Protein AF-A0AA37WM83-F1 (afdb_monomer_lite)

pLDDT: mean 92.25, std 7.14, range [40.78, 98.31]

Organism: NCBI:txid1444977

Foldseek 3Di:
DVVVVVVVVCCVVPVLVVVVLVDKWKKFFADDQDDDPDDDDADLVRGRQFGKIWTADPVRHADPDTDIDGRAHEDFAQDDRPDTDRDDDDGGWMFIWHADVSDPSRIHTDGTDCPPHDDDDADPPKDWDAPDPQAIWIQHPVRDTDGGHPPDDDDDDPPDDDDDDPDQEADADDDLPDGVLVVVLVVLQVLLVVLQCLLADWDWDDDPNHIDIDGRDPCSVVSNVRSVVSVVVSVVSVSHHDDRDPD

Radius of gyration: 35.01 Å; chains: 1; bounding box: 77×31×117 Å

Sequence (247 aa):
MIDQLLKRNINNQYPELTGQLHLSLWGRVHTPPKSNSEPQPSTPETPRYAIDVEVLDETGESYQEPLILKDVPLPATGSGDQRGVFAFPQAGTIVELGFVYGLPNRPFIRSIFIEEKLIPALNTTDVLIQRDDNNFYRFDQEDNLTEHCKKIATRIADVQQRLEVKEEGTVWVGNESINIVRVLDDLIQLTQRIATTLASHTHGYTDDGKPATTKAPDQAGDFSGQGSSAGGLHDEIMGMVAKPNSG

Structure (mmCIF, N/CA/C/O backbone):
data_AF-A0AA37WM83-F1
#
_entry.id   AF-A0AA37WM83-F1
#
loop_
_atom_site.group_PDB
_atom_site.id
_atom_site.type_symbol
_atom_site.label_atom_id
_atom_site.label_alt_id
_atom_site.label_comp_id
_atom_site.label_asym_id
_atom_site.label_entity_id
_atom_site.label_seq_id
_atom_site.pdbx_PDB_ins_code
_atom_site.Cartn_x
_atom_site.Cartn_y
_atom_site.Cartn_z
_atom_site.occupancy
_atom_site.B_iso_or_equiv
_atom_site.auth_seq_id
_atom_site.auth_comp_id
_atom_site.auth_asym_id
_atom_site.auth_atom_id
_atom_site.pdbx_PDB_model_num
ATOM 1 N N . MET A 1 1 ? -39.672 -8.204 50.593 1.00 73.06 1 MET A N 1
ATOM 2 C CA . MET A 1 1 ? -38.639 -7.758 51.563 1.00 73.06 1 MET A CA 1
ATOM 3 C C . MET A 1 1 ? -37.333 -8.539 51.398 1.00 73.06 1 MET A C 1
ATOM 5 O O . MET A 1 1 ? -36.288 -7.907 51.326 1.00 73.06 1 MET A O 1
ATOM 9 N N . ILE A 1 2 ? -37.376 -9.874 51.263 1.00 89.19 2 ILE A N 1
ATOM 10 C CA . ILE A 1 2 ? -36.188 -10.719 51.017 1.00 89.19 2 ILE A CA 1
ATOM 11 C C . ILE A 1 2 ? -35.523 -10.403 49.668 1.00 89.19 2 ILE A C 1
ATOM 13 O O . ILE A 1 2 ? -34.320 -10.175 49.642 1.00 89.19 2 ILE A O 1
ATOM 17 N N . ASP A 1 3 ? -36.288 -10.267 48.583 1.00 89.56 3 ASP A N 1
ATOM 18 C CA . ASP A 1 3 ? -35.713 -10.023 47.246 1.00 89.56 3 ASP A CA 1
ATOM 19 C C . ASP A 1 3 ? -34.968 -8.687 47.139 1.00 89.56 3 ASP A C 1
ATOM 21 O O . ASP A 1 3 ? -33.928 -8.590 46.496 1.00 89.56 3 ASP A O 1
ATOM 25 N N . GLN A 1 4 ? -35.459 -7.647 47.820 1.00 87.94 4 GLN A N 1
ATOM 26 C CA . GLN A 1 4 ? -34.782 -6.348 47.883 1.00 87.94 4 GLN A CA 1
ATOM 27 C C . GLN A 1 4 ? -33.486 -6.421 48.699 1.00 87.94 4 GLN A C 1
ATOM 29 O O . GLN A 1 4 ? -32.484 -5.822 48.311 1.00 87.94 4 GLN A O 1
ATOM 34 N N . LEU A 1 5 ? -33.483 -7.168 49.809 1.00 89.94 5 LEU A N 1
ATOM 35 C CA . LEU A 1 5 ? -32.273 -7.422 50.594 1.00 89.94 5 LEU A CA 1
ATOM 36 C C . LEU A 1 5 ? -31.255 -8.244 49.798 1.00 89.94 5 LEU A C 1
ATOM 38 O O . LEU A 1 5 ? -30.070 -7.916 49.833 1.00 89.94 5 LEU A O 1
ATOM 42 N N . LEU A 1 6 ? -31.719 -9.253 49.055 1.00 92.25 6 LEU A N 1
ATOM 43 C CA . LEU A 1 6 ? -30.897 -10.086 48.185 1.00 92.25 6 LEU A CA 1
ATOM 44 C C . LEU A 1 6 ? -30.277 -9.253 47.060 1.00 92.25 6 LEU A C 1
ATOM 46 O O . LEU A 1 6 ? -29.058 -9.237 46.932 1.00 92.25 6 LEU A O 1
ATOM 50 N N . LYS A 1 7 ? -31.083 -8.482 46.317 1.00 89.06 7 LYS A N 1
ATOM 51 C CA . LYS A 1 7 ? -30.600 -7.600 45.242 1.00 89.06 7 LYS A CA 1
ATOM 52 C C . LYS A 1 7 ? -29.585 -6.577 45.754 1.00 89.06 7 LYS A C 1
ATOM 54 O O . LYS A 1 7 ? -28.563 -6.356 45.117 1.00 89.06 7 LYS A O 1
ATOM 59 N N . ARG A 1 8 ? -29.826 -5.983 46.927 1.00 88.94 8 ARG A N 1
ATOM 60 C CA . ARG A 1 8 ? -28.879 -5.045 47.546 1.00 88.94 8 ARG A CA 1
ATOM 61 C C . ARG A 1 8 ? -27.571 -5.726 47.947 1.00 88.94 8 ARG A C 1
ATOM 63 O O . ARG A 1 8 ? -26.512 -5.150 47.740 1.00 88.94 8 ARG A O 1
ATOM 70 N N . ASN A 1 9 ? -27.633 -6.921 48.537 1.00 89.81 9 ASN A N 1
ATOM 71 C CA . ASN A 1 9 ? -26.433 -7.662 48.930 1.00 89.81 9 ASN A CA 1
ATOM 72 C C . ASN A 1 9 ? -25.609 -8.055 47.696 1.00 89.81 9 ASN A C 1
ATOM 74 O O . ASN A 1 9 ? -24.415 -7.780 47.655 1.00 89.81 9 ASN A O 1
ATOM 78 N N . ILE A 1 10 ? -26.280 -8.561 46.657 1.00 90.88 10 ILE A N 1
ATOM 79 C CA . ILE A 1 10 ? -25.677 -8.873 45.359 1.00 90.88 10 ILE A CA 1
ATOM 80 C C . ILE A 1 10 ? -24.993 -7.635 44.769 1.00 90.88 10 ILE A C 1
ATOM 82 O O . ILE A 1 10 ? -23.803 -7.687 44.502 1.00 90.88 10 ILE A O 1
ATOM 86 N N . ASN A 1 11 ? -25.680 -6.497 44.653 1.00 87.62 11 ASN A N 1
ATOM 87 C CA . ASN A 1 11 ? -25.080 -5.279 44.094 1.00 87.62 11 ASN A CA 1
ATOM 88 C C . ASN A 1 11 ? -23.936 -4.709 44.950 1.00 87.62 11 ASN A C 1
ATOM 90 O O . ASN A 1 11 ? -23.048 -4.049 44.421 1.00 87.62 11 ASN A O 1
ATOM 94 N N . ASN A 1 12 ? -23.942 -4.948 46.265 1.00 86.69 12 ASN A N 1
ATOM 95 C CA . ASN A 1 12 ? -22.839 -4.547 47.140 1.00 86.69 12 ASN A CA 1
ATOM 96 C C . ASN A 1 12 ? -21.610 -5.450 46.972 1.00 86.69 12 ASN A C 1
ATOM 98 O O . ASN A 1 12 ? -20.487 -4.967 47.081 1.00 86.69 12 ASN A O 1
ATOM 102 N N . GLN A 1 13 ? -21.817 -6.753 46.759 1.00 88.00 13 GLN A N 1
ATOM 103 C CA . GLN A 1 13 ? -20.734 -7.714 46.530 1.00 88.00 13 GLN A CA 1
ATOM 104 C C . GLN A 1 13 ? -20.196 -7.657 45.097 1.00 88.00 13 GLN A C 1
ATOM 106 O O . GLN A 1 13 ? -19.009 -7.889 44.891 1.00 88.00 13 GLN A O 1
ATOM 111 N N . TYR A 1 14 ? -21.059 -7.299 44.147 1.00 87.88 14 TYR A N 1
ATOM 112 C CA . TYR A 1 14 ? -20.788 -7.222 42.715 1.00 87.88 14 TYR A CA 1
ATOM 113 C C . TYR A 1 14 ? -21.233 -5.850 42.172 1.00 87.88 14 TYR A C 1
ATOM 115 O O . TYR A 1 14 ? -22.302 -5.729 41.553 1.00 87.88 14 TYR A O 1
ATOM 123 N N . PRO A 1 15 ? -20.464 -4.777 42.443 1.00 84.62 15 PRO A N 1
ATOM 124 C CA . PRO A 1 15 ? -20.809 -3.415 42.031 1.00 84.62 15 PRO A CA 1
ATOM 125 C C . PRO A 1 15 ? -21.054 -3.267 40.523 1.00 84.62 15 PRO A C 1
ATOM 127 O O . PRO A 1 15 ? -21.887 -2.460 40.107 1.00 84.62 15 PRO A O 1
ATOM 130 N N . GLU A 1 16 ? -20.386 -4.081 39.705 1.00 88.19 16 GLU A N 1
ATOM 131 C CA . GLU A 1 16 ? -20.523 -4.143 38.250 1.00 88.19 16 GLU A CA 1
ATOM 132 C C . GLU A 1 16 ? -2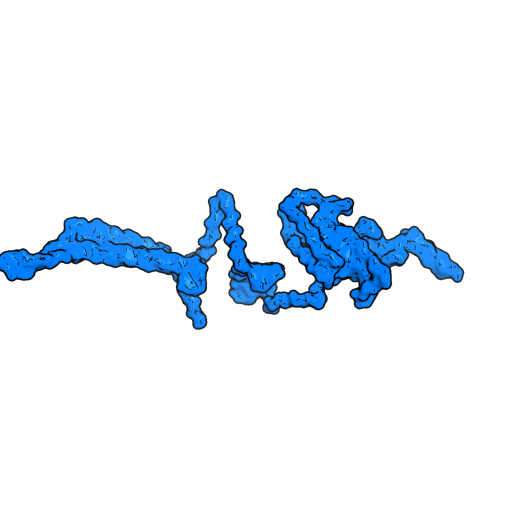1.931 -4.538 37.788 1.00 88.19 16 GLU A C 1
ATOM 134 O O . GLU A 1 16 ? -22.339 -4.172 36.685 1.00 88.19 16 GLU A O 1
ATOM 139 N N . LEU A 1 17 ? -22.711 -5.243 38.616 1.00 88.50 17 LEU A N 1
ATOM 140 C CA . LEU A 1 17 ? -24.095 -5.602 38.291 1.00 88.50 17 LEU A CA 1
ATOM 141 C C . LEU A 1 17 ? -25.024 -4.388 38.332 1.0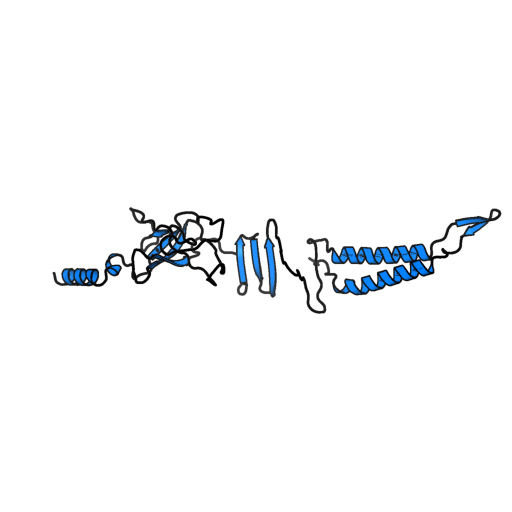0 88.50 17 LEU A C 1
ATOM 143 O O . LEU A 1 17 ? -26.022 -4.359 37.616 1.00 88.50 17 LEU A O 1
ATOM 147 N N . THR A 1 18 ? -24.683 -3.364 39.119 1.00 82.81 18 THR A N 1
ATOM 148 C CA . THR A 1 18 ? -25.477 -2.129 39.198 1.00 82.81 18 THR A CA 1
ATOM 149 C C . THR A 1 18 ? -25.461 -1.381 37.868 1.00 82.81 18 THR A C 1
ATOM 151 O O . THR A 1 18 ? -26.502 -0.906 37.426 1.00 82.81 18 THR A O 1
ATOM 154 N N . GLY A 1 19 ? -24.293 -1.307 37.224 1.00 81.00 19 GLY A N 1
ATOM 155 C CA . GLY A 1 19 ? -24.116 -0.674 35.913 1.00 81.00 19 GLY A CA 1
ATOM 156 C C . GLY A 1 19 ? -24.150 -1.647 34.735 1.00 81.00 19 GLY A C 1
ATOM 157 O O . GLY A 1 19 ? -23.844 -1.242 33.624 1.00 81.00 19 GLY A O 1
ATOM 158 N N . GLN A 1 20 ? -24.451 -2.927 34.977 1.00 86.06 20 GLN A N 1
ATOM 159 C CA . GLN A 1 20 ? -24.370 -4.003 33.982 1.00 86.06 20 GLN A CA 1
ATOM 160 C C . GLN A 1 20 ? -23.015 -4.103 33.252 1.00 86.06 20 GLN A C 1
ATOM 162 O O . GLN A 1 20 ? -22.933 -4.625 32.149 1.00 86.06 20 GLN A O 1
ATOM 167 N N . LEU A 1 21 ? -21.922 -3.675 33.887 1.00 89.38 21 LEU A N 1
ATOM 168 C CA . LEU A 1 21 ? -20.584 -3.588 33.275 1.00 89.38 21 LEU A CA 1
ATOM 169 C C . LEU A 1 21 ? -19.920 -4.954 33.034 1.00 89.38 21 LEU A C 1
ATOM 171 O O . LEU A 1 21 ? -18.841 -5.045 32.451 1.00 89.38 21 LEU A O 1
ATOM 175 N N . HIS A 1 22 ? -20.557 -6.014 33.525 1.00 87.31 22 HIS A N 1
ATOM 176 C CA . HIS A 1 22 ? -20.229 -7.404 33.229 1.00 87.31 22 HIS A CA 1
ATOM 177 C C . HIS A 1 22 ? -20.724 -7.832 31.839 1.00 87.31 22 HIS A C 1
ATOM 179 O O . HIS A 1 22 ? -20.218 -8.809 31.289 1.00 87.31 22 HIS A O 1
ATOM 185 N N . LEU A 1 23 ? -21.703 -7.115 31.280 1.00 90.75 23 LEU A N 1
ATOM 186 C CA . LEU A 1 23 ? -22.169 -7.279 29.912 1.00 90.75 23 LEU A CA 1
ATOM 187 C C . LEU A 1 23 ? -21.390 -6.349 28.985 1.00 90.75 23 LEU A C 1
ATOM 189 O O . LEU A 1 23 ? -20.850 -5.318 29.392 1.00 90.75 23 LEU A O 1
ATOM 193 N N . SER A 1 24 ? -21.348 -6.723 27.714 1.00 89.06 24 SER A N 1
ATOM 194 C CA . SER A 1 24 ? -20.902 -5.817 26.666 1.00 89.06 24 SER A CA 1
ATOM 195 C C . SER A 1 24 ? -21.948 -4.730 26.459 1.00 89.06 24 SER A C 1
ATOM 197 O O . SER A 1 24 ? -23.130 -5.038 26.319 1.00 89.06 24 SER A O 1
ATOM 199 N N . LEU A 1 25 ? -21.512 -3.472 26.422 1.00 94.19 25 LEU A N 1
ATOM 200 C CA . LEU A 1 25 ? -22.386 -2.341 26.115 1.00 94.19 25 LEU A CA 1
ATOM 201 C C . LEU A 1 25 ? -22.166 -1.898 24.671 1.00 94.19 25 LEU A C 1
ATOM 203 O O . LEU A 1 25 ? -21.047 -1.964 24.159 1.00 94.19 25 LEU A O 1
ATOM 207 N N . TRP A 1 26 ? -23.218 -1.422 24.017 1.00 95.75 26 TRP A N 1
ATOM 208 C CA . TRP A 1 26 ? -23.075 -0.748 22.735 1.00 95.75 26 TRP A CA 1
ATOM 209 C C . TRP A 1 26 ? -22.638 0.697 22.930 1.00 95.75 26 TRP A C 1
ATOM 211 O O . TRP A 1 26 ? -23.011 1.372 23.893 1.00 95.75 26 TRP A O 1
ATOM 221 N N . GLY A 1 27 ? -21.821 1.167 21.998 1.00 96.50 27 GLY A N 1
ATOM 222 C CA . GLY A 1 27 ? -21.392 2.548 21.940 1.00 96.50 27 GLY A CA 1
ATOM 223 C C . GLY A 1 27 ? -21.355 3.065 20.512 1.00 96.50 27 GLY A C 1
ATOM 224 O O . GLY A 1 27 ? -21.244 2.297 19.557 1.00 96.50 27 GLY A O 1
ATOM 225 N N . ARG A 1 28 ? -21.411 4.384 20.367 1.00 96.94 28 ARG A N 1
ATOM 226 C CA . ARG A 1 28 ? -21.249 5.091 19.098 1.00 96.94 28 ARG A CA 1
ATOM 227 C C . ARG A 1 28 ? -20.057 6.026 19.189 1.00 96.94 28 ARG A C 1
ATOM 229 O O . ARG A 1 28 ? -19.935 6.794 20.141 1.00 96.94 28 ARG A O 1
ATOM 236 N N . VAL A 1 29 ? -19.175 5.989 18.194 1.00 96.38 29 VAL A N 1
ATOM 237 C CA . VAL A 1 29 ? -18.042 6.920 18.120 1.00 96.38 29 VAL A CA 1
ATOM 238 C C . VAL A 1 29 ? -18.567 8.355 18.067 1.00 96.38 29 VAL A C 1
ATOM 240 O O . VAL A 1 29 ? -19.262 8.723 17.118 1.00 96.38 29 VAL A O 1
ATOM 243 N N . HIS A 1 30 ? -18.230 9.160 19.074 1.00 95.00 30 HIS A N 1
ATOM 244 C CA . HIS A 1 30 ? -18.820 10.483 19.273 1.00 95.00 30 HIS A CA 1
ATOM 245 C C . HIS A 1 30 ? -18.062 11.589 18.527 1.00 95.00 30 HIS A C 1
ATOM 247 O O . HIS A 1 30 ? -18.671 12.449 17.893 1.00 95.00 30 HIS A O 1
ATOM 253 N N . THR A 1 31 ? -16.728 11.572 18.570 1.00 86.00 31 THR A N 1
ATOM 254 C CA . THR A 1 31 ? -15.882 12.586 17.923 1.00 86.00 31 THR A CA 1
ATOM 255 C C . THR A 1 31 ? -14.906 11.966 16.934 1.00 86.00 31 THR A C 1
ATOM 257 O O . THR A 1 31 ? -14.544 10.794 17.065 1.00 86.00 31 THR A O 1
ATOM 260 N N . PRO A 1 32 ? -14.445 12.745 15.937 1.00 81.75 32 PRO A N 1
ATOM 261 C CA . PRO A 1 32 ? -13.323 12.339 15.117 1.00 81.75 32 PRO A CA 1
ATOM 262 C C . PRO A 1 32 ? -12.086 12.045 15.979 1.00 81.75 32 PRO A C 1
ATOM 264 O O . PRO A 1 32 ? -11.863 12.716 16.992 1.00 81.75 32 PRO A O 1
ATOM 267 N N . PRO A 1 33 ? -11.247 11.090 15.560 1.00 80.94 33 PRO A N 1
ATOM 268 C CA . PRO A 1 33 ? -10.036 10.743 16.285 1.00 80.94 33 PRO A CA 1
ATOM 269 C C . PRO A 1 33 ? -9.070 11.920 16.396 1.00 80.94 33 PRO A C 1
ATOM 271 O O . PRO A 1 33 ? -8.890 12.690 15.448 1.00 80.94 33 PRO A O 1
ATOM 274 N N . LYS A 1 34 ? -8.383 12.018 17.535 1.00 81.88 34 LYS A N 1
ATOM 275 C CA . LYS A 1 34 ? -7.287 12.971 17.724 1.00 81.88 34 LYS A CA 1
ATOM 276 C C . LYS A 1 34 ? -6.017 12.384 17.105 1.00 81.88 34 LYS A C 1
ATOM 278 O O . LYS A 1 34 ? -5.588 11.293 17.474 1.00 81.88 34 LYS A O 1
ATOM 283 N N . SER A 1 35 ? -5.411 13.097 16.160 1.00 81.19 35 SER A N 1
ATOM 284 C CA . SER A 1 35 ? -4.136 12.691 15.562 1.00 81.19 35 SER A CA 1
ATOM 285 C C . SER A 1 35 ? -2.977 12.876 16.544 1.00 81.19 35 SER A C 1
ATOM 287 O O . SER A 1 35 ? -2.912 13.903 17.218 1.00 81.19 35 SER A O 1
ATOM 289 N N . ASN A 1 36 ? -2.011 11.958 16.531 1.00 81.81 36 ASN A N 1
ATOM 290 C CA . ASN A 1 36 ? -0.711 12.139 17.179 1.00 81.81 36 ASN A CA 1
ATOM 291 C C . ASN A 1 36 ? 0.339 12.412 16.098 1.00 81.81 36 ASN A C 1
ATOM 293 O O . ASN A 1 36 ? 0.454 11.632 15.155 1.00 81.81 36 ASN A O 1
ATOM 297 N N . SER A 1 37 ? 1.085 13.512 16.213 1.00 84.81 37 SER A N 1
ATOM 298 C CA . SER A 1 37 ? 2.098 13.892 15.217 1.00 84.81 37 SER A CA 1
ATOM 299 C C . SER A 1 37 ? 3.449 13.204 15.419 1.00 84.81 37 SER A C 1
ATOM 301 O O . SER A 1 37 ? 4.244 13.175 14.493 1.00 84.81 37 SER A O 1
ATOM 303 N N . GLU A 1 38 ? 3.707 12.663 16.611 1.00 89.12 38 GLU A N 1
ATOM 304 C CA . GLU A 1 38 ? 4.986 12.062 17.000 1.00 89.12 38 GLU A CA 1
ATOM 305 C C . GLU A 1 38 ? 4.751 10.792 17.837 1.00 89.12 38 GLU A C 1
ATOM 307 O O . GLU A 1 38 ? 3.724 10.713 18.528 1.00 89.12 38 GLU A O 1
ATOM 312 N N . PRO A 1 39 ? 5.683 9.817 17.837 1.00 90.44 39 PRO A N 1
ATOM 313 C CA . PRO A 1 39 ? 5.627 8.660 18.727 1.00 90.44 39 PRO A CA 1
ATOM 314 C C . PRO A 1 39 ? 5.645 9.081 20.201 1.00 90.44 39 PRO A C 1
ATOM 316 O O . PRO A 1 39 ? 6.503 9.851 20.631 1.00 90.44 39 PRO A O 1
ATOM 319 N N . GLN A 1 40 ? 4.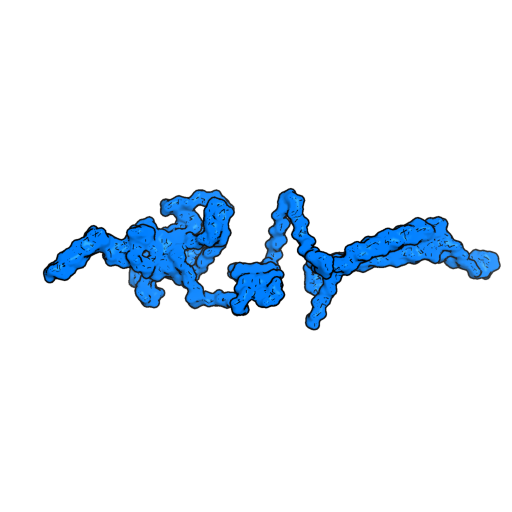705 8.564 20.995 1.00 90.88 40 GLN A N 1
ATOM 320 C CA . GLN A 1 40 ? 4.576 8.894 22.418 1.00 90.88 40 GLN A CA 1
ATOM 321 C C . GLN A 1 40 ? 4.116 7.674 23.230 1.00 90.88 40 GLN A C 1
ATOM 323 O O . GLN A 1 40 ? 3.366 6.848 22.703 1.00 90.88 40 GLN A O 1
ATOM 328 N N . PRO A 1 41 ? 4.498 7.566 24.517 1.00 91.31 41 PRO A N 1
ATOM 329 C CA . PRO A 1 41 ? 3.967 6.537 25.404 1.00 91.31 41 PRO A CA 1
ATOM 330 C C . PRO A 1 41 ? 2.444 6.642 25.555 1.00 91.31 41 PRO A C 1
ATOM 332 O O . PRO A 1 41 ? 1.896 7.741 25.661 1.00 91.31 41 PRO A O 1
ATOM 335 N N . SER A 1 42 ? 1.777 5.490 25.610 1.00 91.38 42 SER A N 1
ATOM 336 C CA . SER A 1 42 ? 0.351 5.376 25.922 1.00 91.38 42 SER A CA 1
ATOM 337 C C . SER A 1 42 ? 0.203 4.773 27.315 1.00 91.38 42 SER A C 1
ATOM 339 O O . SER A 1 42 ? 0.631 3.642 27.537 1.00 91.38 42 SER A O 1
ATOM 341 N N . THR A 1 43 ? -0.385 5.515 28.253 1.00 91.38 43 THR A N 1
ATOM 342 C CA . THR A 1 43 ? -0.599 5.050 29.637 1.00 91.38 43 THR A CA 1
ATOM 343 C C . THR A 1 43 ? -2.086 4.827 29.910 1.00 91.38 43 THR A C 1
ATOM 345 O O . THR A 1 43 ? -2.916 5.325 29.148 1.00 91.38 43 THR A O 1
ATOM 348 N N . PRO A 1 44 ? -2.464 4.108 30.983 1.00 87.44 44 PRO A N 1
ATOM 349 C CA . PRO A 1 44 ? -3.869 3.982 31.374 1.00 87.44 44 PRO A CA 1
ATOM 350 C C . PRO A 1 44 ? -4.567 5.329 31.621 1.00 87.44 44 PRO A C 1
ATOM 352 O O . PRO A 1 44 ? -5.759 5.451 31.372 1.00 87.44 44 PRO A O 1
ATOM 355 N N . GLU A 1 45 ? -3.834 6.337 32.092 1.00 88.69 45 GLU A N 1
ATOM 356 C CA . GLU A 1 45 ? -4.350 7.680 32.391 1.00 88.69 45 GLU A CA 1
ATOM 357 C C . GLU A 1 45 ? -4.409 8.572 31.146 1.00 88.69 45 GLU A C 1
ATOM 359 O O . GLU A 1 45 ? -5.162 9.542 31.113 1.00 88.69 45 GLU A O 1
ATOM 364 N N . THR A 1 46 ? -3.587 8.271 30.136 1.00 89.69 46 THR A N 1
ATOM 365 C CA . THR A 1 46 ? -3.483 9.041 28.891 1.00 89.69 46 THR A CA 1
ATOM 366 C C . THR A 1 46 ? -3.327 8.107 27.687 1.00 89.69 46 THR A C 1
ATOM 368 O O . THR A 1 46 ? -2.256 8.045 27.068 1.00 89.69 46 THR A O 1
ATOM 371 N N . PRO A 1 47 ? -4.372 7.338 27.336 1.00 91.44 47 PRO A N 1
ATOM 372 C CA . PRO A 1 47 ? -4.298 6.454 26.188 1.00 91.44 47 PRO A CA 1
ATOM 373 C C . PRO A 1 47 ? -4.214 7.281 24.898 1.00 91.44 47 PRO A C 1
ATOM 375 O O . PRO A 1 47 ? -4.960 8.237 24.693 1.00 91.44 47 PRO A O 1
ATOM 378 N N . ARG A 1 48 ? -3.259 6.940 24.025 1.00 91.00 48 ARG A N 1
ATOM 379 C CA . ARG A 1 48 ? -2.971 7.708 22.796 1.00 91.00 48 ARG A CA 1
ATOM 380 C C . ARG A 1 48 ? -3.675 7.169 21.559 1.00 91.00 48 ARG A C 1
ATOM 382 O O . ARG A 1 48 ? -3.908 7.926 20.620 1.00 91.00 48 ARG A O 1
ATOM 389 N N . TYR A 1 49 ? -4.009 5.882 21.561 1.00 93.00 49 TYR A N 1
ATOM 390 C CA . TYR A 1 49 ? -4.832 5.244 20.540 1.00 93.00 49 TYR A CA 1
ATOM 391 C C . TYR A 1 49 ? -6.209 4.948 21.134 1.00 93.00 49 TYR A C 1
ATOM 393 O O . TYR A 1 49 ? -6.479 3.863 21.649 1.00 93.00 49 TYR A O 1
ATOM 401 N N . ALA A 1 50 ? -7.036 5.986 21.156 1.00 94.06 50 ALA A N 1
ATOM 402 C CA . ALA A 1 50 ? -8.304 6.007 21.860 1.00 94.06 50 ALA A CA 1
ATOM 403 C C . ALA A 1 50 ? -9.280 6.983 21.200 1.00 94.06 50 ALA A C 1
ATOM 405 O O . ALA A 1 50 ? -8.869 7.847 20.419 1.00 94.06 50 ALA A O 1
ATOM 406 N N . ILE A 1 51 ? -10.569 6.843 21.506 1.00 95.56 51 ILE A N 1
ATOM 407 C CA . ILE A 1 51 ? -11.622 7.698 20.954 1.00 95.56 51 ILE A CA 1
ATOM 408 C C . ILE A 1 51 ? -12.736 7.939 21.973 1.00 95.56 51 ILE A C 1
ATOM 410 O O . ILE A 1 51 ? -12.939 7.131 22.880 1.00 95.56 51 ILE A O 1
ATOM 414 N N . ASP A 1 52 ? -13.461 9.049 21.830 1.00 96.56 52 ASP A N 1
ATOM 415 C CA . ASP A 1 52 ? -14.637 9.302 22.660 1.00 96.56 52 ASP A CA 1
ATOM 416 C C . ASP A 1 52 ? -15.825 8.481 22.145 1.00 96.56 52 ASP A C 1
ATOM 418 O O . ASP A 1 52 ? -16.105 8.455 20.941 1.00 96.56 52 ASP A O 1
ATOM 422 N N . VAL A 1 53 ? -16.555 7.852 23.064 1.00 96.88 53 VAL A N 1
ATOM 423 C CA . VAL A 1 53 ? -17.686 6.974 22.748 1.00 96.88 53 VAL A CA 1
ATOM 424 C C . VAL A 1 53 ? -18.904 7.386 23.561 1.00 96.88 53 VAL A C 1
ATOM 426 O O . VAL A 1 53 ? -18.830 7.518 24.779 1.00 96.88 53 VAL A O 1
ATOM 429 N N . GLU A 1 54 ? -20.029 7.578 22.886 1.00 97.19 54 GLU A N 1
ATOM 430 C CA . GLU A 1 54 ? -21.346 7.693 23.507 1.00 97.19 54 GLU A CA 1
ATOM 431 C C . GLU A 1 54 ? -21.882 6.291 23.809 1.00 97.19 54 GLU A C 1
ATOM 433 O O . GLU A 1 54 ? -21.896 5.444 22.919 1.00 97.19 54 GLU A O 1
ATOM 438 N N . VAL A 1 55 ? -22.303 6.031 25.045 1.00 96.06 55 VAL A N 1
ATOM 439 C CA . VAL A 1 55 ? -22.934 4.758 25.425 1.00 96.06 55 VAL A CA 1
ATOM 440 C C . VAL A 1 55 ? -24.384 4.749 24.942 1.00 96.06 55 VAL A C 1
ATOM 442 O O . VAL A 1 55 ? -25.105 5.723 25.156 1.00 96.06 55 VAL A O 1
ATOM 445 N N . LEU A 1 56 ? -24.802 3.650 24.314 1.00 95.62 56 LEU A N 1
ATOM 446 C CA . LEU A 1 56 ? -26.148 3.458 23.770 1.00 95.62 56 LEU A CA 1
ATOM 447 C C . LEU A 1 56 ? -26.982 2.526 24.658 1.00 95.62 56 LEU A C 1
ATOM 449 O O . LEU A 1 56 ? -26.443 1.794 25.498 1.00 95.62 56 LEU A O 1
ATOM 453 N N . ASP A 1 57 ? -28.297 2.564 24.475 1.00 92.31 57 ASP A N 1
ATOM 454 C CA . ASP A 1 57 ? -29.223 1.611 25.085 1.00 92.31 57 ASP A CA 1
ATOM 455 C C . ASP A 1 57 ? -29.230 0.248 24.371 1.00 92.31 57 ASP A C 1
ATOM 457 O O . ASP A 1 57 ? -28.533 0.032 23.375 1.00 92.31 57 ASP A O 1
ATOM 461 N N . GLU A 1 58 ? -30.009 -0.702 24.895 1.00 89.69 58 GLU A N 1
ATOM 462 C CA . GLU A 1 58 ? -30.138 -2.051 24.333 1.00 89.69 58 GLU A CA 1
ATOM 463 C C . GLU A 1 58 ? -30.728 -2.097 22.915 1.00 89.69 58 GLU A C 1
ATOM 465 O O . GLU A 1 58 ? -30.662 -3.137 22.258 1.00 89.69 58 GLU A O 1
ATOM 470 N N . THR A 1 59 ? -31.311 -0.994 22.444 1.00 90.69 59 THR A N 1
ATOM 471 C CA . THR A 1 59 ? -31.851 -0.854 21.088 1.00 90.69 59 THR A CA 1
ATOM 472 C C . THR A 1 59 ? -30.871 -0.179 20.129 1.00 90.69 59 THR A C 1
ATOM 474 O O . THR A 1 59 ? -31.115 -0.167 18.925 1.00 90.69 59 THR A O 1
ATOM 477 N N . GLY A 1 60 ? -29.741 0.328 20.635 1.00 90.25 60 GLY A N 1
ATOM 478 C CA . GLY A 1 60 ? -28.759 1.088 19.862 1.00 90.25 60 GLY A CA 1
ATOM 479 C C . GLY A 1 60 ? -29.079 2.573 19.735 1.00 90.25 60 GLY A C 1
ATOM 480 O O . GLY A 1 60 ? -28.452 3.266 18.928 1.00 90.25 60 GLY A O 1
ATOM 481 N N . GLU A 1 61 ? -30.004 3.074 20.548 1.00 94.19 61 GLU A N 1
ATOM 482 C CA . GLU A 1 61 ? -30.387 4.478 20.588 1.00 94.19 61 GLU A CA 1
ATOM 483 C C . GLU A 1 61 ? -29.663 5.237 21.704 1.00 94.19 61 GLU A C 1
ATOM 485 O O . GLU A 1 61 ? -29.089 4.672 22.640 1.00 94.19 61 GLU A O 1
ATOM 490 N N . SER A 1 62 ? -29.645 6.561 21.570 1.00 95.38 62 SER A N 1
ATOM 491 C CA . SER A 1 62 ? -29.074 7.450 22.579 1.00 95.38 62 SER A CA 1
ATOM 492 C C . SER A 1 62 ? -29.989 7.532 23.803 1.00 95.38 62 SER A C 1
ATOM 494 O O . SER A 1 62 ? -31.197 7.740 23.679 1.00 95.38 62 SER A O 1
ATOM 496 N N . TYR A 1 63 ? -29.410 7.478 25.004 1.00 92.62 63 TYR A N 1
ATOM 497 C CA . TYR A 1 63 ? -30.143 7.818 26.224 1.00 92.62 63 TYR A CA 1
ATOM 498 C C . TYR A 1 63 ? -30.591 9.289 26.216 1.00 92.62 63 TYR A C 1
ATOM 500 O O . TYR A 1 63 ? -29.962 10.145 25.594 1.00 92.62 63 TYR A O 1
ATOM 508 N N . GLN A 1 64 ? -31.646 9.605 26.979 1.00 90.25 64 GLN A N 1
ATOM 509 C CA . GLN A 1 64 ? -32.125 10.988 27.148 1.00 90.25 64 GLN A CA 1
ATOM 510 C C . GLN A 1 64 ? -31.026 11.938 27.647 1.00 90.25 64 GLN A C 1
ATOM 512 O O . GLN A 1 64 ? -30.970 13.091 27.226 1.00 90.25 64 GLN A O 1
ATOM 517 N N . GLU A 1 65 ? -30.151 11.438 28.521 1.00 93.62 65 GLU A N 1
ATOM 518 C CA . GLU A 1 65 ? -28.921 12.104 28.938 1.00 93.62 65 GLU A CA 1
ATOM 519 C C . GLU A 1 65 ? -27.724 11.292 28.417 1.00 93.62 65 GLU A C 1
ATOM 521 O O . GLU A 1 65 ? -27.372 10.270 29.015 1.00 93.62 65 GLU A O 1
ATOM 526 N N . PRO A 1 66 ? -27.107 11.702 27.291 1.00 92.88 66 PRO A N 1
ATOM 527 C CA . PRO A 1 66 ? -26.009 10.957 26.690 1.00 92.88 66 PRO A CA 1
ATOM 528 C C . PRO A 1 66 ? -24.801 10.838 27.625 1.00 92.88 66 PRO A C 1
ATOM 530 O O . PRO A 1 66 ? -24.246 11.838 28.090 1.00 92.88 66 PRO A O 1
ATOM 533 N N . LEU A 1 67 ? -24.346 9.605 27.850 1.00 93.69 67 LEU A N 1
ATOM 534 C CA . LEU A 1 67 ? -23.116 9.321 28.583 1.00 93.69 67 LEU A CA 1
ATOM 535 C C . LEU A 1 67 ? -21.950 9.207 27.600 1.00 93.69 67 LEU A C 1
ATOM 537 O O . LEU A 1 67 ? -21.883 8.259 26.822 1.00 93.69 67 LEU A O 1
ATOM 541 N N . ILE A 1 68 ? -21.006 10.146 27.667 1.00 96.06 68 ILE A N 1
ATOM 542 C CA . ILE A 1 68 ? -19.810 10.137 26.817 1.00 96.06 68 ILE A CA 1
ATOM 543 C C . ILE A 1 68 ? -18.603 9.681 27.634 1.00 96.06 68 ILE A C 1
ATOM 545 O O . ILE A 1 68 ? -18.151 10.379 28.544 1.00 96.06 68 ILE A O 1
ATOM 549 N N . LEU A 1 69 ? -18.042 8.534 27.265 1.00 94.94 69 LEU A N 1
ATOM 550 C CA . LEU A 1 69 ? -16.760 8.053 27.762 1.00 94.94 69 LEU A CA 1
ATOM 551 C C . LEU A 1 69 ? -15.635 8.695 26.949 1.00 94.94 69 LEU A C 1
ATOM 553 O O . LEU A 1 69 ? -15.651 8.663 25.718 1.00 94.94 69 LEU A O 1
ATOM 557 N N . LYS A 1 70 ? -14.670 9.302 27.640 1.00 94.25 70 LYS A N 1
ATOM 558 C CA . LYS A 1 70 ? -13.538 9.997 27.020 1.00 94.25 70 LYS A CA 1
ATOM 559 C C . LYS A 1 70 ? -12.337 9.083 26.873 1.00 94.25 70 LYS A C 1
ATOM 561 O O . LYS A 1 70 ? -12.062 8.298 27.776 1.00 94.25 70 LYS A O 1
ATOM 566 N N . ASP A 1 71 ? -11.637 9.236 25.750 1.00 94.38 71 ASP A N 1
ATOM 567 C CA . ASP A 1 71 ? -10.382 8.545 25.448 1.00 94.38 71 ASP A CA 1
ATOM 568 C C . ASP A 1 71 ? -10.455 7.027 25.755 1.00 94.38 71 ASP A C 1
ATOM 570 O O . ASP A 1 71 ? -9.583 6.452 26.408 1.00 94.38 71 ASP A O 1
ATOM 574 N N . VAL A 1 72 ? -11.494 6.347 25.251 1.00 95.69 72 VAL A N 1
ATOM 575 C CA . VAL A 1 72 ? -11.641 4.891 25.386 1.00 95.69 72 VAL A CA 1
ATOM 576 C C . VAL A 1 72 ? -10.633 4.184 24.467 1.00 95.69 72 VAL A C 1
ATOM 578 O O . VAL A 1 72 ? -10.671 4.414 23.253 1.00 95.69 72 VAL A O 1
ATOM 581 N N . PRO A 1 73 ? -9.735 3.325 24.991 1.00 95.00 73 PRO A N 1
ATOM 582 C CA . PRO A 1 73 ? -8.717 2.645 24.192 1.00 95.00 73 PRO A CA 1
ATOM 583 C C . PRO A 1 73 ? -9.302 1.781 23.070 1.00 95.00 73 PRO A C 1
ATOM 585 O O . PRO A 1 73 ? -10.248 1.021 23.292 1.00 95.00 73 PRO A O 1
ATOM 588 N N . LEU A 1 74 ? -8.698 1.867 21.884 1.00 94.75 74 LEU A N 1
ATOM 589 C CA . LEU A 1 74 ? -9.044 1.063 20.709 1.00 94.75 74 LEU A CA 1
ATOM 590 C C . LEU A 1 74 ? -8.231 -0.242 20.654 1.00 94.75 74 LEU A C 1
ATOM 592 O O . LEU A 1 74 ? -7.064 -0.257 21.061 1.00 94.75 74 LEU A O 1
ATOM 596 N N . PRO A 1 75 ? -8.793 -1.327 20.091 1.00 93.19 75 PRO A N 1
ATOM 597 C CA . PRO A 1 75 ? -8.034 -2.539 19.836 1.00 93.19 75 PRO A CA 1
ATOM 598 C C . PRO A 1 75 ? -7.046 -2.300 18.687 1.00 93.19 75 PRO A C 1
ATOM 600 O O . PRO A 1 75 ? -7.382 -1.686 17.673 1.00 93.19 75 PRO A O 1
ATOM 603 N N . ALA A 1 76 ? -5.823 -2.806 18.834 1.00 90.19 76 ALA A N 1
ATOM 604 C CA . ALA A 1 76 ? -4.802 -2.793 17.789 1.00 90.19 76 ALA A CA 1
ATOM 605 C C . ALA A 1 76 ? -4.445 -4.232 17.386 1.00 90.19 76 ALA A C 1
ATOM 607 O O . ALA A 1 76 ? -4.431 -5.139 18.223 1.00 90.19 76 ALA A O 1
ATOM 608 N N . THR A 1 77 ? -4.169 -4.441 16.097 1.00 91.56 77 THR A N 1
ATOM 609 C CA . THR A 1 77 ? -3.778 -5.750 15.545 1.00 91.56 77 THR A CA 1
ATOM 610 C C . THR A 1 77 ? -2.263 -5.801 15.372 1.00 91.56 77 THR A C 1
ATOM 612 O O . THR A 1 77 ? -1.687 -4.866 14.824 1.00 91.56 77 THR A O 1
ATOM 615 N N . GLY A 1 78 ? -1.606 -6.882 15.811 1.00 89.00 78 GLY A N 1
ATOM 616 C CA . GLY A 1 78 ? -0.142 -7.015 15.712 1.00 89.00 78 GLY A CA 1
ATOM 617 C C . GLY A 1 78 ? 0.634 -6.038 16.611 1.00 89.00 78 GLY A C 1
ATOM 618 O O . GLY A 1 78 ? 1.651 -5.495 16.190 1.00 89.00 78 GLY A O 1
ATOM 619 N N . SER A 1 79 ? 0.119 -5.784 17.816 1.00 87.12 79 SER A N 1
ATOM 620 C CA . SER A 1 79 ? 0.536 -4.715 18.738 1.00 87.12 79 SER A CA 1
ATOM 621 C C . SER A 1 79 ? 1.922 -4.886 19.382 1.00 87.12 79 SER A C 1
ATOM 623 O O . SER A 1 79 ? 2.443 -5.993 19.517 1.00 87.12 79 SER A O 1
ATOM 625 N N . GLY A 1 80 ? 2.492 -3.766 19.839 1.00 88.94 80 GLY A N 1
ATOM 626 C CA . GLY A 1 80 ? 3.750 -3.650 20.585 1.00 88.94 80 GLY A CA 1
ATOM 627 C C . GLY A 1 80 ? 4.374 -2.265 20.380 1.00 88.94 80 GLY A C 1
ATOM 628 O O . GLY A 1 80 ? 3.765 -1.404 19.742 1.00 88.94 80 GLY A O 1
ATOM 629 N N . ASP A 1 81 ? 5.601 -2.050 20.859 1.00 91.25 81 ASP A N 1
ATOM 630 C CA . ASP A 1 81 ? 6.304 -0.780 20.641 1.00 91.25 81 ASP A CA 1
ATOM 631 C C . ASP A 1 81 ? 6.484 -0.515 19.136 1.00 91.25 81 ASP A C 1
ATOM 633 O O . ASP A 1 81 ? 7.114 -1.310 18.426 1.00 91.25 81 ASP A O 1
ATOM 637 N N . GLN A 1 82 ? 5.890 0.596 18.678 1.00 91.31 82 GLN A N 1
ATOM 638 C CA . GLN A 1 82 ? 5.931 1.121 17.305 1.00 91.31 82 GLN A CA 1
ATOM 639 C C . GLN A 1 82 ? 5.591 0.088 16.211 1.00 91.31 82 GLN A C 1
ATOM 641 O O . GLN A 1 82 ? 6.210 0.072 15.149 1.00 91.31 82 GLN A O 1
ATOM 646 N N . ARG A 1 83 ? 4.610 -0.792 16.457 1.00 92.94 83 ARG A N 1
ATOM 647 C CA . ARG A 1 83 ? 4.169 -1.818 15.493 1.00 92.94 83 ARG A CA 1
ATOM 648 C C . ARG A 1 83 ? 2.671 -2.104 15.582 1.00 92.94 83 ARG A C 1
ATOM 650 O O . ARG A 1 83 ? 2.074 -1.956 16.647 1.00 92.94 83 ARG A O 1
ATOM 657 N N . GLY A 1 84 ? 2.102 -2.551 14.467 1.00 93.00 84 GLY A N 1
ATOM 658 C CA . GLY A 1 84 ? 0.709 -2.980 14.357 1.00 93.00 84 GLY A CA 1
ATOM 659 C C . GLY A 1 84 ? -0.066 -2.251 13.262 1.00 93.00 84 GLY A C 1
ATOM 660 O O . GLY A 1 84 ? 0.467 -1.385 12.569 1.00 93.00 84 GLY A O 1
ATOM 661 N N . VAL A 1 85 ? -1.337 -2.619 13.112 1.00 92.44 85 VAL A N 1
ATOM 662 C CA . VAL A 1 85 ? -2.300 -1.970 12.215 1.00 92.44 85 VAL A CA 1
ATOM 663 C C . VAL A 1 85 ? -3.170 -1.022 13.035 1.00 92.44 85 VAL A C 1
ATOM 665 O O . VAL A 1 85 ? -3.882 -1.459 13.943 1.00 92.44 85 VAL A O 1
ATOM 668 N N . PHE A 1 86 ? -3.116 0.267 12.697 1.00 91.38 86 PHE A N 1
ATOM 669 C CA . PHE A 1 86 ? -3.865 1.336 13.357 1.00 91.38 86 PHE A CA 1
ATOM 670 C C . PHE A 1 86 ? -4.824 1.973 12.356 1.00 91.38 86 PHE A C 1
ATOM 672 O O . PHE A 1 86 ? -4.402 2.578 11.371 1.00 91.38 86 PHE A O 1
ATOM 679 N N . ALA A 1 87 ? -6.117 1.837 12.617 1.00 91.62 87 ALA A N 1
ATOM 680 C CA . ALA A 1 87 ? -7.175 2.382 11.787 1.00 91.62 87 ALA A CA 1
ATOM 681 C C . ALA A 1 87 ? -8.278 2.897 12.701 1.00 91.62 87 ALA A C 1
ATOM 683 O O . ALA A 1 87 ? -8.971 2.130 13.369 1.00 91.62 87 ALA A O 1
ATOM 684 N N . PHE A 1 88 ? -8.422 4.215 12.748 1.00 93.25 88 PHE A N 1
ATOM 685 C CA . PHE A 1 88 ? -9.464 4.804 13.559 1.00 93.25 88 PHE A CA 1
ATOM 686 C C . PHE A 1 88 ? -10.842 4.635 12.904 1.00 93.25 88 PHE A C 1
ATOM 688 O O . PHE A 1 88 ? -10.981 4.918 11.709 1.00 93.25 88 PHE A O 1
ATOM 695 N N . PRO A 1 89 ? -11.877 4.257 13.674 1.00 93.75 89 PRO A N 1
ATOM 696 C CA . PRO A 1 89 ? -13.244 4.285 13.182 1.00 93.75 89 PRO A CA 1
ATOM 697 C C . PRO A 1 89 ? -13.718 5.730 12.966 1.00 93.75 89 PRO A C 1
ATOM 699 O O . PRO A 1 89 ? -13.277 6.666 13.638 1.00 93.75 89 PRO A O 1
ATOM 702 N N . GLN A 1 90 ? -14.641 5.915 12.023 1.00 91.75 90 GLN A N 1
ATOM 703 C CA . GLN A 1 90 ? -15.268 7.213 11.768 1.00 91.75 90 GLN A CA 1
ATOM 704 C C . GLN A 1 90 ? -16.305 7.544 12.851 1.00 91.75 90 GLN A C 1
ATOM 706 O O . GLN A 1 90 ? -16.869 6.640 13.474 1.00 91.75 90 GLN A O 1
ATOM 711 N N . ALA A 1 91 ? -16.609 8.832 13.033 1.00 93.56 91 ALA A N 1
ATOM 712 C CA . ALA A 1 91 ? -17.731 9.261 13.867 1.00 93.56 91 ALA A CA 1
ATOM 713 C C . ALA A 1 91 ? -19.040 8.580 13.425 1.00 93.56 91 ALA A C 1
ATOM 715 O O . ALA A 1 91 ? -19.273 8.368 12.233 1.00 93.56 91 ALA A O 1
ATOM 716 N N . GLY A 1 92 ? -19.870 8.192 14.392 1.00 93.56 92 GLY A N 1
ATOM 717 C CA . GLY A 1 92 ? -21.086 7.420 14.142 1.00 93.56 92 GLY A CA 1
ATOM 718 C C . GLY A 1 92 ? -20.862 5.925 13.885 1.00 93.56 92 GLY A C 1
ATOM 719 O O . GLY A 1 92 ? -21.791 5.243 13.472 1.00 93.56 92 GLY A O 1
ATOM 720 N N . THR A 1 93 ? -19.650 5.386 14.048 1.00 95.62 93 THR A N 1
ATOM 721 C CA . THR A 1 93 ? -19.422 3.927 13.976 1.00 95.62 93 THR A CA 1
ATOM 722 C C . THR A 1 93 ? -19.866 3.261 15.274 1.00 95.62 93 THR A C 1
ATOM 724 O O . THR A 1 93 ? -19.588 3.791 16.351 1.00 95.62 93 THR A O 1
ATOM 727 N N . ILE A 1 94 ? -20.540 2.114 15.175 1.00 96.38 94 ILE A N 1
ATOM 728 C CA . ILE A 1 94 ? -20.973 1.334 16.337 1.00 96.38 94 ILE A CA 1
ATOM 729 C C . ILE A 1 94 ? -19.808 0.481 16.847 1.00 96.38 94 ILE A C 1
ATOM 731 O O . ILE A 1 94 ? -19.058 -0.116 16.072 1.00 96.38 94 ILE A O 1
ATOM 735 N N . VAL A 1 95 ? -19.634 0.444 18.165 1.00 96.81 95 VAL A N 1
ATOM 736 C CA . VAL A 1 95 ? -18.560 -0.281 18.846 1.00 96.81 95 VAL A CA 1
ATOM 737 C C . VAL A 1 95 ? -19.099 -1.080 20.024 1.00 96.81 95 VAL A C 1
ATOM 739 O O . VAL A 1 95 ? -20.092 -0.716 20.652 1.00 96.81 95 VAL A O 1
ATOM 742 N N . GLU A 1 96 ? -18.405 -2.163 20.347 1.00 96.75 96 GLU A N 1
ATOM 743 C CA . GLU A 1 96 ? -18.621 -2.937 21.562 1.00 96.75 96 GLU A CA 1
ATOM 744 C C . GLU A 1 96 ? -17.696 -2.422 22.667 1.00 96.75 96 GLU A C 1
ATOM 746 O O . GLU A 1 96 ? -16.468 -2.468 22.536 1.00 96.75 96 GLU A O 1
ATOM 751 N N . LEU A 1 97 ? -18.277 -1.973 23.774 1.00 96.94 97 LEU A N 1
ATOM 752 C CA . LEU A 1 97 ? -17.560 -1.569 24.974 1.00 96.94 97 LEU A CA 1
ATOM 753 C C . LEU A 1 97 ? -17.430 -2.744 25.945 1.00 96.94 97 LEU A C 1
ATOM 755 O O . LEU A 1 97 ? -18.394 -3.447 26.252 1.00 96.94 97 LEU A O 1
ATOM 759 N N . GLY A 1 98 ? -16.221 -2.919 26.468 1.00 95.94 98 GLY A N 1
ATOM 760 C CA . GLY A 1 98 ? -15.921 -3.786 27.596 1.00 95.94 98 GLY A CA 1
ATOM 761 C C . GLY A 1 98 ? -15.313 -3.000 28.751 1.00 95.94 98 GLY A C 1
ATOM 762 O O . GLY A 1 98 ? -14.777 -1.909 28.567 1.00 95.94 98 GLY A O 1
ATOM 763 N N . PHE A 1 99 ? -15.355 -3.584 29.945 1.00 94.75 99 PHE A N 1
ATOM 764 C CA . PHE A 1 99 ? -14.744 -3.019 31.146 1.00 94.75 99 PHE A CA 1
ATOM 765 C C . PHE A 1 99 ? -13.790 -4.045 31.742 1.00 94.75 99 PHE A C 1
ATOM 767 O O . PHE A 1 99 ? -14.177 -5.185 32.013 1.00 94.75 99 PHE A O 1
ATOM 774 N N . VAL A 1 100 ? -12.522 -3.674 31.922 1.00 93.19 100 VAL A N 1
ATOM 775 C CA . VAL A 1 100 ? -11.515 -4.588 32.478 1.00 93.19 100 VAL A CA 1
ATOM 776 C C . VAL A 1 100 ? -11.942 -4.977 33.894 1.00 93.19 100 VAL A C 1
ATOM 778 O O . VAL A 1 100 ? -12.064 -4.113 34.758 1.00 93.19 100 VAL A O 1
ATOM 781 N N . TYR A 1 101 ? -12.203 -6.269 34.120 1.00 90.25 101 TYR A N 1
ATOM 782 C CA . TYR A 1 101 ? -12.786 -6.794 35.366 1.00 90.25 101 TYR A CA 1
ATOM 783 C C . TYR A 1 101 ? -14.113 -6.124 35.788 1.00 90.25 101 TYR A C 1
ATOM 785 O O . TYR A 1 101 ? -14.415 -6.068 36.975 1.00 90.25 101 TYR A O 1
ATOM 793 N N . GLY A 1 102 ? -14.892 -5.575 34.848 1.00 90.19 102 GLY A N 1
ATOM 794 C CA . GLY A 1 102 ? -16.132 -4.853 35.164 1.00 90.19 102 GLY A CA 1
ATOM 795 C C . GLY A 1 102 ? -15.917 -3.483 35.823 1.00 90.19 102 GLY A C 1
ATOM 796 O O . GLY A 1 102 ? -16.867 -2.896 36.337 1.00 90.19 102 GLY A O 1
ATOM 797 N N . LEU A 1 103 ? -14.683 -2.962 35.833 1.00 89.81 103 LEU A N 1
ATOM 798 C CA . LEU A 1 103 ? -14.355 -1.692 36.480 1.00 89.81 103 LEU A CA 1
ATOM 799 C C . LEU A 1 103 ? -14.810 -0.492 35.626 1.00 89.81 103 LEU A C 1
ATOM 801 O O . LEU A 1 103 ? -14.298 -0.324 34.516 1.00 89.81 103 LEU A O 1
ATOM 805 N N . PRO A 1 104 ? -15.673 0.409 36.147 1.00 88.62 104 PRO A N 1
ATOM 806 C CA . PRO A 1 104 ? -16.183 1.555 35.384 1.00 88.62 104 PRO A CA 1
ATOM 807 C C . PRO A 1 104 ? -15.093 2.511 34.877 1.00 88.62 104 PRO A C 1
ATOM 809 O O . PRO A 1 104 ? -15.271 3.178 33.865 1.00 88.62 104 PRO A O 1
ATOM 812 N N . ASN A 1 105 ? -13.956 2.586 35.575 1.00 90.75 105 ASN A N 1
ATOM 813 C CA . ASN A 1 105 ? -12.834 3.459 35.226 1.00 90.75 105 ASN A CA 1
ATOM 814 C C . ASN A 1 105 ? -11.842 2.829 34.235 1.00 90.75 105 ASN A C 1
ATOM 816 O O . ASN A 1 105 ? -10.816 3.440 33.945 1.00 90.75 105 ASN A O 1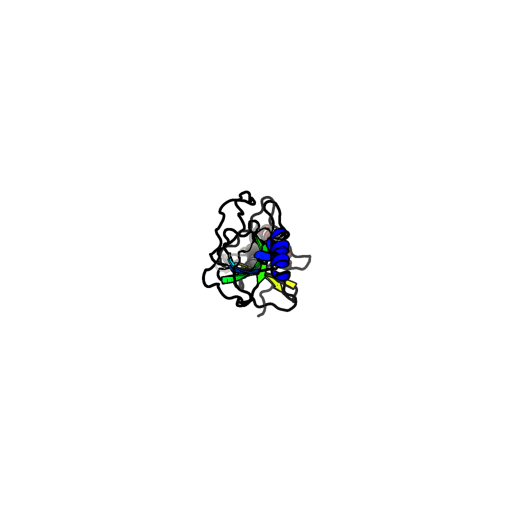
ATOM 820 N N . ARG A 1 106 ? -12.106 1.607 33.751 1.00 92.94 106 ARG A N 1
ATOM 821 C CA . ARG A 1 106 ? -11.265 0.909 32.768 1.00 92.94 106 ARG A CA 1
ATOM 822 C C . ARG A 1 106 ? -12.081 0.411 31.569 1.00 92.94 106 ARG A C 1
ATOM 824 O O . ARG A 1 106 ? -12.082 -0.798 31.308 1.00 92.94 106 ARG A O 1
ATOM 831 N N . PRO A 1 107 ? -12.786 1.307 30.853 1.00 95.38 107 PRO A N 1
ATOM 832 C CA . PRO A 1 107 ? -13.442 0.936 29.611 1.00 95.38 107 PRO A CA 1
ATOM 833 C C . PRO A 1 107 ? -12.399 0.644 28.525 1.00 95.38 107 PRO A C 1
ATOM 835 O O . PRO A 1 107 ? -11.291 1.179 28.546 1.00 95.38 107 PRO A O 1
ATOM 838 N N . PHE A 1 108 ? -12.767 -0.182 27.557 1.00 95.94 108 PHE A N 1
ATOM 839 C CA . PHE A 1 108 ? -12.028 -0.390 26.317 1.00 95.94 108 PHE A CA 1
ATOM 840 C C . PHE A 1 108 ? -12.998 -0.771 25.200 1.00 95.94 108 PHE A C 1
ATOM 842 O O . PHE A 1 108 ? -14.067 -1.326 25.458 1.00 95.94 108 PHE A O 1
ATOM 849 N N . ILE A 1 109 ? -12.622 -0.500 23.954 1.00 96.94 109 ILE A N 1
ATOM 850 C CA . ILE A 1 109 ? -13.354 -0.999 22.792 1.00 96.94 109 ILE A CA 1
ATOM 851 C C . ILE A 1 109 ? -12.872 -2.420 22.509 1.00 96.94 109 ILE A C 1
ATOM 853 O O . ILE A 1 109 ? -11.679 -2.656 22.312 1.00 96.94 109 ILE A O 1
ATOM 857 N N . ARG A 1 110 ? -13.800 -3.377 22.509 1.00 95.38 110 ARG A N 1
ATOM 858 C CA . ARG A 1 110 ? -13.517 -4.784 22.212 1.00 95.38 110 ARG A CA 1
ATOM 859 C C . ARG A 1 110 ? -13.628 -5.072 20.718 1.00 95.38 110 ARG A C 1
ATOM 861 O O . ARG A 1 110 ? -12.716 -5.664 20.147 1.00 95.38 110 ARG A O 1
ATOM 868 N N . SER A 1 111 ? -14.716 -4.608 20.111 1.00 95.19 111 SER A N 1
ATOM 869 C CA . SER A 1 111 ? -15.069 -4.865 18.713 1.00 95.19 111 SER A CA 1
ATOM 870 C C . SER A 1 111 ? -15.570 -3.586 18.047 1.00 95.19 111 SER A C 1
ATOM 872 O O . SER A 1 111 ? -16.141 -2.717 18.706 1.00 95.19 111 SER A O 1
ATOM 874 N N . ILE A 1 112 ? -15.367 -3.471 16.737 1.00 95.62 112 ILE A N 1
ATOM 875 C CA . ILE A 1 112 ? -15.877 -2.369 15.913 1.00 95.62 112 ILE A CA 1
ATOM 876 C C . ILE A 1 112 ? -16.810 -2.985 14.875 1.00 95.62 112 ILE A C 1
ATOM 878 O O . ILE A 1 112 ? -16.400 -3.888 14.146 1.00 95.62 112 ILE A O 1
ATOM 882 N N . PHE A 1 113 ? -18.047 -2.504 14.810 1.00 95.06 113 PHE A N 1
ATOM 883 C CA . PHE A 1 113 ? -19.043 -2.999 13.870 1.00 95.06 113 PHE A CA 1
ATOM 884 C C . PHE A 1 113 ? -19.087 -2.126 12.619 1.00 95.06 113 PHE A C 1
ATOM 886 O O . PHE A 1 113 ? -18.933 -0.906 12.666 1.00 95.06 113 PHE A O 1
ATOM 893 N N . ILE A 1 114 ? -19.308 -2.778 11.483 1.00 91.69 114 ILE A N 1
ATOM 894 C CA . ILE A 1 114 ? -19.374 -2.149 10.157 1.00 91.69 114 ILE A CA 1
ATOM 895 C C . ILE A 1 114 ? -20.818 -1.918 9.693 1.00 91.69 114 ILE A C 1
ATOM 897 O O . ILE A 1 114 ? -21.062 -1.641 8.521 1.00 91.69 114 ILE A O 1
ATOM 901 N N . GLU A 1 115 ? -21.777 -2.051 10.606 1.00 91.38 115 GLU A N 1
ATOM 902 C CA . GLU A 1 115 ? -23.186 -1.784 10.339 1.00 91.38 115 GLU A CA 1
ATOM 903 C C . GLU A 1 115 ? -23.370 -0.355 9.825 1.00 91.38 115 GLU A C 1
ATOM 905 O O . GLU A 1 115 ? -22.695 0.582 10.263 1.00 91.38 115 GLU A O 1
ATOM 910 N N . GLU A 1 116 ? -24.254 -0.213 8.836 1.00 89.75 116 GLU A N 1
ATOM 911 C CA . GLU A 1 116 ? -24.541 1.058 8.160 1.00 89.75 116 GLU A CA 1
ATOM 912 C C . GLU A 1 116 ? -23.320 1.716 7.489 1.00 89.75 116 GLU A C 1
ATOM 914 O O . GLU A 1 116 ? -23.367 2.890 7.108 1.00 89.75 116 GLU A O 1
ATOM 919 N N . LYS A 1 117 ? -22.209 0.985 7.320 1.00 91.31 117 LYS A N 1
ATOM 920 C CA . LYS A 1 117 ? -21.035 1.460 6.582 1.00 91.31 117 LYS A CA 1
ATOM 921 C C . LYS A 1 117 ? -21.024 0.911 5.166 1.00 91.31 117 LYS A C 1
ATOM 923 O O . LYS A 1 117 ? -21.481 -0.193 4.883 1.00 91.31 117 LYS A O 1
ATOM 928 N N . LEU A 1 118 ? -20.458 1.710 4.268 1.00 92.06 118 LEU A N 1
ATOM 929 C CA . LEU A 1 118 ? -20.165 1.272 2.914 1.00 92.06 118 LEU A CA 1
ATOM 930 C C . LEU A 1 118 ? -18.984 0.299 2.957 1.00 92.06 118 LEU A C 1
ATOM 932 O O . LEU A 1 118 ? -17.892 0.661 3.395 1.00 92.06 118 LEU A O 1
ATOM 936 N N . ILE A 1 119 ? -19.214 -0.928 2.503 1.00 92.06 119 ILE A N 1
ATOM 937 C CA . ILE A 1 119 ? -18.198 -1.981 2.457 1.00 92.06 119 ILE A CA 1
ATOM 938 C C . ILE A 1 119 ? -17.559 -1.993 1.062 1.00 92.06 119 ILE A C 1
ATOM 940 O O . ILE A 1 119 ? -18.280 -1.821 0.075 1.00 92.06 119 ILE A O 1
ATOM 944 N N . PRO A 1 120 ? -16.230 -2.173 0.941 1.00 94.31 120 PRO A N 1
ATOM 945 C CA . PRO A 1 120 ? -15.587 -2.347 -0.359 1.00 94.31 120 PRO A CA 1
ATOM 946 C C . PRO A 1 120 ? -16.172 -3.498 -1.170 1.00 94.31 120 PRO A C 1
ATOM 948 O O . PRO A 1 120 ? -16.647 -4.492 -0.623 1.00 94.31 120 PRO A O 1
ATOM 951 N N . ALA A 1 121 ? -16.019 -3.402 -2.490 1.00 92.69 121 ALA A N 1
ATOM 952 C CA . ALA A 1 121 ? -16.198 -4.544 -3.372 1.00 92.69 121 ALA A CA 1
ATOM 953 C C . ALA A 1 121 ? -15.133 -5.609 -3.062 1.00 92.69 121 ALA A C 1
ATOM 955 O O . ALA A 1 121 ? -13.940 -5.378 -3.270 1.00 92.69 121 ALA A O 1
ATOM 956 N N . LEU A 1 122 ? -15.578 -6.771 -2.590 1.00 93.56 122 LEU A N 1
ATOM 957 C CA . LEU A 1 122 ? -14.747 -7.914 -2.224 1.00 93.56 122 LEU A CA 1
ATOM 958 C C . LEU A 1 122 ? -15.271 -9.163 -2.925 1.00 93.56 122 LEU A C 1
ATOM 960 O O . LEU A 1 122 ? -16.463 -9.465 -2.840 1.00 93.56 122 LEU A O 1
ATOM 964 N N . ASN A 1 123 ? -14.379 -9.901 -3.575 1.00 94.31 123 ASN A N 1
ATOM 965 C CA . ASN A 1 123 ? -14.658 -11.267 -3.987 1.00 94.31 123 ASN A CA 1
ATOM 966 C C . ASN A 1 123 ? -14.333 -12.245 -2.846 1.00 94.31 123 ASN A C 1
ATOM 968 O O . ASN A 1 123 ? -13.744 -11.879 -1.829 1.00 94.31 123 ASN A O 1
ATOM 972 N N . THR A 1 124 ? -14.715 -13.512 -3.008 1.00 92.38 124 THR A N 1
ATOM 973 C CA . THR A 1 124 ? -14.706 -14.517 -1.929 1.00 92.38 124 THR A CA 1
ATOM 974 C C . THR A 1 124 ? -13.332 -14.836 -1.342 1.00 92.38 124 THR A C 1
ATOM 976 O O . THR A 1 124 ? -13.264 -15.342 -0.225 1.00 92.38 124 THR A O 1
ATOM 979 N N . THR A 1 125 ? -12.254 -14.567 -2.072 1.00 95.06 125 THR A N 1
ATOM 980 C CA . THR A 1 125 ? -10.874 -14.887 -1.665 1.00 95.06 125 THR A CA 1
ATOM 981 C C . THR A 1 125 ? -9.981 -13.657 -1.585 1.00 95.06 125 THR A C 1
ATOM 983 O O . THR A 1 125 ? -8.783 -13.796 -1.352 1.00 95.06 125 THR A O 1
ATOM 986 N N . ASP A 1 126 ? -10.543 -12.463 -1.774 1.00 95.69 126 ASP A N 1
ATOM 987 C CA . ASP A 1 126 ? -9.754 -11.241 -1.767 1.00 95.69 126 ASP A CA 1
ATOM 988 C C . ASP A 1 126 ? -9.195 -10.950 -0.372 1.00 95.69 126 ASP A C 1
ATOM 990 O O . ASP A 1 126 ? -9.883 -11.091 0.644 1.00 95.69 126 ASP A O 1
ATOM 994 N N . VAL A 1 127 ? -7.967 -10.436 -0.334 1.00 97.06 127 VAL A N 1
ATOM 995 C CA . VAL A 1 127 ? -7.384 -9.821 0.862 1.00 97.06 127 VAL A CA 1
ATOM 996 C C . VAL A 1 127 ? -7.173 -8.342 0.577 1.00 97.06 127 VAL A C 1
ATOM 998 O O . VAL A 1 127 ? -6.395 -7.978 -0.302 1.00 97.06 127 VAL A O 1
ATOM 1001 N N . LEU A 1 128 ? -7.862 -7.481 1.328 1.00 96.69 128 LEU A N 1
ATOM 1002 C CA . LEU A 1 128 ? -7.880 -6.038 1.098 1.00 96.69 128 LEU A CA 1
ATOM 1003 C C . LEU A 1 128 ? -7.509 -5.266 2.364 1.00 96.69 128 LEU A C 1
ATOM 1005 O O . LEU A 1 128 ? -8.161 -5.391 3.400 1.00 96.69 128 LEU A O 1
ATOM 1009 N N . ILE A 1 129 ? -6.501 -4.404 2.244 1.00 96.00 129 ILE A N 1
ATOM 1010 C CA . ILE A 1 129 ? -6.178 -3.366 3.225 1.00 96.00 129 ILE A CA 1
ATOM 1011 C C . ILE A 1 129 ? -6.372 -2.027 2.525 1.00 96.00 129 ILE A C 1
ATOM 1013 O O . ILE A 1 129 ? -5.664 -1.719 1.569 1.00 96.00 129 ILE A O 1
ATOM 1017 N N . GLN A 1 130 ? -7.325 -1.220 2.986 1.00 95.50 130 GLN A N 1
ATOM 1018 C CA . GLN A 1 130 ? -7.671 0.028 2.309 1.00 95.50 130 GLN A CA 1
ATOM 1019 C C . GLN A 1 130 ? -8.064 1.148 3.267 1.00 95.50 130 GLN A C 1
ATOM 1021 O O . GLN A 1 130 ? -8.561 0.909 4.368 1.00 95.50 130 GLN A O 1
ATOM 1026 N N . ARG A 1 131 ? -7.896 2.383 2.790 1.00 93.75 131 ARG A N 1
ATOM 1027 C CA . ARG A 1 131 ? -8.536 3.579 3.351 1.00 93.75 131 ARG A CA 1
ATOM 1028 C C . ARG A 1 131 ? -9.796 3.946 2.564 1.00 93.75 131 ARG A C 1
ATOM 1030 O O . ARG A 1 131 ? -10.805 4.302 3.164 1.00 93.75 131 ARG A O 1
ATOM 1037 N N . ASP A 1 132 ? -9.703 3.885 1.239 1.00 93.75 132 ASP A N 1
ATOM 1038 C CA . ASP A 1 132 ? -10.764 4.162 0.271 1.00 93.75 132 ASP A CA 1
ATOM 1039 C C . ASP A 1 132 ? -10.430 3.480 -1.072 1.00 93.75 132 ASP A C 1
ATOM 1041 O O . ASP A 1 132 ? -9.383 2.843 -1.213 1.00 93.75 132 ASP A O 1
ATOM 1045 N N . ASP A 1 133 ? -11.314 3.624 -2.057 1.00 94.75 133 ASP A N 1
ATOM 1046 C CA . ASP A 1 133 ? -11.219 3.021 -3.395 1.00 94.75 133 ASP A CA 1
ATOM 1047 C C . ASP A 1 133 ? -10.002 3.474 -4.223 1.00 94.75 133 ASP A C 1
ATOM 1049 O O . ASP A 1 133 ? -9.680 2.857 -5.236 1.00 94.75 133 ASP A O 1
ATOM 1053 N N . ASN A 1 134 ? -9.300 4.527 -3.799 1.00 96.31 134 ASN A N 1
ATOM 1054 C CA . ASN A 1 134 ? -8.114 5.058 -4.468 1.00 96.31 134 ASN A CA 1
ATOM 1055 C C . ASN A 1 134 ? -6.831 4.927 -3.622 1.00 96.31 134 ASN A C 1
ATOM 1057 O O . ASN A 1 134 ? -5.788 5.476 -3.991 1.00 96.31 134 ASN A O 1
ATOM 1061 N N . ASN A 1 135 ? -6.903 4.265 -2.461 1.00 97.44 135 ASN A N 1
ATOM 1062 C CA . ASN A 1 135 ? -5.793 4.116 -1.518 1.00 97.44 135 ASN A CA 1
ATOM 1063 C C . ASN A 1 135 ? -5.846 2.732 -0.848 1.00 97.44 135 ASN A C 1
ATOM 1065 O O . ASN A 1 135 ? -6.422 2.586 0.240 1.00 97.44 135 ASN A O 1
ATOM 1069 N N . PHE A 1 136 ? -5.256 1.721 -1.495 1.00 97.56 136 PHE A N 1
ATOM 1070 C CA . PHE A 1 136 ? -5.353 0.327 -1.055 1.00 97.56 136 PHE A CA 1
ATOM 1071 C C . PHE A 1 136 ? -4.180 -0.572 -1.477 1.00 97.56 136 PHE A C 1
ATOM 1073 O O . PHE A 1 136 ? -3.454 -0.280 -2.427 1.00 97.56 136 PHE A O 1
ATOM 1080 N N . TYR A 1 137 ? -4.083 -1.711 -0.785 1.00 97.81 137 TYR A N 1
ATOM 1081 C CA . TYR A 1 137 ? -3.372 -2.925 -1.186 1.00 97.81 137 TYR A CA 1
ATOM 1082 C C . TYR A 1 137 ? -4.378 -4.070 -1.295 1.00 97.81 137 TYR A C 1
ATOM 1084 O O . TYR A 1 137 ? -5.117 -4.329 -0.341 1.00 97.81 137 TYR A O 1
ATOM 1092 N N . ARG A 1 138 ? -4.405 -4.757 -2.438 1.00 97.88 138 ARG A N 1
ATOM 1093 C CA . ARG A 1 138 ? -5.340 -5.854 -2.704 1.00 97.88 138 ARG A CA 1
ATOM 1094 C C . ARG A 1 138 ? -4.616 -7.053 -3.289 1.00 97.88 138 ARG A C 1
ATOM 1096 O O . ARG A 1 138 ? -3.914 -6.891 -4.280 1.00 97.88 138 ARG A O 1
ATOM 1103 N N . PHE A 1 139 ? -4.851 -8.222 -2.708 1.00 98.06 139 PHE A N 1
ATOM 1104 C CA . PHE A 1 139 ? -4.676 -9.505 -3.378 1.00 98.06 139 PHE A CA 1
ATOM 1105 C C . PHE A 1 139 ? -6.046 -9.957 -3.877 1.00 98.06 139 PHE A C 1
ATOM 1107 O O . PHE A 1 139 ? -6.985 -10.012 -3.075 1.00 98.06 139 PHE A O 1
ATOM 1114 N N . ASP A 1 140 ? -6.178 -10.191 -5.179 1.00 95.88 140 ASP A N 1
ATOM 1115 C CA . ASP A 1 140 ? -7.424 -10.659 -5.788 1.00 95.88 140 ASP A CA 1
ATOM 1116 C C . ASP A 1 140 ? -7.464 -12.191 -5.950 1.00 95.88 140 ASP A C 1
ATOM 1118 O O . ASP A 1 140 ? -6.587 -12.912 -5.474 1.00 95.88 140 ASP A O 1
ATOM 1122 N N . GLN A 1 141 ? -8.520 -12.702 -6.586 1.00 94.56 141 GLN A N 1
ATOM 1123 C CA . GLN A 1 141 ? -8.727 -14.142 -6.784 1.00 94.56 141 GLN A CA 1
ATOM 1124 C C . GLN A 1 141 ? -7.822 -14.771 -7.846 1.00 94.56 141 GLN A C 1
ATOM 1126 O O . GLN A 1 141 ? -7.762 -15.995 -7.934 1.00 94.56 141 GLN A O 1
ATOM 1131 N N . GLU A 1 142 ? -7.171 -13.950 -8.666 1.00 95.38 142 GLU A N 1
ATOM 1132 C CA . GLU A 1 142 ? -6.260 -14.366 -9.733 1.00 95.38 142 GLU A CA 1
ATOM 1133 C C . GLU A 1 142 ? -4.793 -14.253 -9.279 1.00 95.38 142 GLU A C 1
ATOM 1135 O O . GLU A 1 142 ? -3.881 -14.252 -10.101 1.00 95.38 142 GLU A O 1
ATOM 1140 N N . ASP A 1 143 ? -4.569 -14.169 -7.962 1.00 94.31 143 ASP A N 1
ATOM 1141 C CA . ASP A 1 143 ? -3.266 -13.994 -7.318 1.00 94.31 143 ASP A CA 1
ATOM 1142 C C . ASP A 1 143 ? -2.557 -12.672 -7.681 1.00 94.31 143 ASP A C 1
ATOM 1144 O O . ASP A 1 143 ? -1.354 -12.515 -7.437 1.00 94.31 143 ASP A O 1
ATOM 1148 N N . ASN A 1 144 ? -3.282 -11.676 -8.209 1.00 95.31 144 ASN A N 1
ATOM 1149 C CA . ASN A 1 144 ? -2.696 -10.375 -8.513 1.00 95.31 144 ASN A CA 1
ATOM 1150 C C . ASN A 1 144 ? -2.600 -9.513 -7.252 1.00 95.31 144 ASN A C 1
ATOM 1152 O O . ASN A 1 144 ? -3.562 -9.365 -6.495 1.00 95.31 144 ASN A O 1
ATOM 1156 N N . LEU A 1 145 ? -1.454 -8.851 -7.082 1.00 96.19 145 LEU A N 1
ATOM 1157 C CA . LEU A 1 145 ? -1.280 -7.769 -6.117 1.00 96.19 145 LEU A CA 1
ATOM 1158 C C . LEU A 1 145 ? -1.455 -6.417 -6.813 1.00 96.19 145 LEU A C 1
ATOM 1160 O O . LEU A 1 145 ? -0.671 -6.063 -7.691 1.00 96.19 145 LEU A O 1
ATOM 1164 N N . THR A 1 146 ? -2.423 -5.625 -6.360 1.00 95.94 146 THR A N 1
ATOM 1165 C CA . THR A 1 146 ? -2.584 -4.224 -6.770 1.00 95.94 146 THR A CA 1
ATOM 1166 C C . THR A 1 146 ? -2.328 -3.287 -5.592 1.00 95.94 146 THR A C 1
ATOM 1168 O O . THR A 1 146 ? -2.993 -3.376 -4.559 1.00 95.94 146 THR A O 1
ATOM 1171 N N . GLU A 1 147 ? -1.389 -2.357 -5.769 1.00 96.94 147 GLU A N 1
ATOM 1172 C CA . GLU A 1 147 ? -1.203 -1.177 -4.918 1.00 96.94 147 GLU A CA 1
ATOM 1173 C C . GLU A 1 147 ? -1.731 0.050 -5.673 1.00 96.94 147 GLU A C 1
ATOM 1175 O O . GLU A 1 147 ? -1.243 0.363 -6.759 1.00 96.94 147 GLU A O 1
ATOM 1180 N N . HIS A 1 148 ? -2.695 0.772 -5.097 1.00 96.94 148 HIS A N 1
ATOM 1181 C CA . HIS A 1 148 ? -3.169 2.047 -5.640 1.00 96.94 148 HIS A CA 1
ATOM 1182 C C . HIS A 1 148 ? -2.934 3.161 -4.620 1.00 96.94 148 HIS A C 1
ATOM 1184 O O . HIS A 1 148 ? -3.405 3.092 -3.485 1.00 96.94 148 HIS A O 1
ATOM 1190 N N . CYS A 1 149 ? -2.213 4.205 -5.039 1.00 97.12 149 CYS A N 1
ATOM 1191 C CA . CYS A 1 149 ? -2.047 5.448 -4.299 1.00 97.12 149 CYS A CA 1
ATOM 1192 C C . CYS A 1 149 ? -2.447 6.638 -5.177 1.00 97.12 149 CYS A C 1
ATOM 1194 O O . CYS A 1 149 ? -1.797 6.926 -6.180 1.00 97.12 149 CYS A O 1
ATOM 1196 N N . LYS A 1 150 ? -3.477 7.381 -4.762 1.00 97.75 150 LYS A N 1
ATOM 1197 C CA . LYS A 1 150 ? -4.019 8.517 -5.527 1.00 97.75 150 LYS A CA 1
ATOM 1198 C C . LYS A 1 150 ? -3.036 9.670 -5.762 1.00 97.75 150 LYS A C 1
ATOM 1200 O O . LYS A 1 150 ? -3.252 10.490 -6.652 1.00 97.75 150 LYS A O 1
ATOM 1205 N N . LYS A 1 151 ? -2.041 9.832 -4.888 1.00 97.12 151 LYS A N 1
ATOM 1206 C CA . LYS A 1 151 ? -1.163 11.011 -4.879 1.00 97.12 151 LYS A CA 1
ATOM 1207 C C . LYS A 1 151 ? 0.296 10.631 -5.088 1.00 97.12 151 LYS A C 1
ATOM 1209 O O . LYS A 1 151 ? 0.751 10.574 -6.219 1.00 97.12 151 LYS A O 1
ATOM 1214 N N . ILE A 1 152 ? 1.042 10.443 -4.004 1.00 97.19 152 ILE A N 1
ATOM 1215 C CA . ILE A 1 152 ? 2.491 10.252 -4.045 1.00 97.19 152 ILE A CA 1
ATOM 1216 C C . ILE A 1 152 ? 2.809 8.963 -3.300 1.00 97.19 152 ILE A C 1
ATOM 1218 O O . ILE A 1 152 ? 2.540 8.867 -2.103 1.00 97.19 152 ILE A O 1
ATOM 1222 N N . ALA A 1 153 ? 3.409 8.008 -4.008 1.00 95.69 153 ALA A N 1
ATOM 1223 C CA . ALA A 1 153 ? 3.995 6.810 -3.426 1.00 95.69 153 ALA A CA 1
ATOM 1224 C C . ALA A 1 153 ? 5.513 7.005 -3.307 1.00 95.69 153 ALA A C 1
ATOM 1226 O O . ALA A 1 153 ? 6.234 6.975 -4.305 1.00 95.69 153 ALA A O 1
ATOM 1227 N N . THR A 1 154 ? 6.003 7.223 -2.087 1.00 96.31 154 THR A N 1
ATOM 1228 C CA . THR A 1 154 ? 7.442 7.315 -1.807 1.00 96.31 154 THR A CA 1
ATOM 1229 C C . THR A 1 154 ? 7.926 5.979 -1.255 1.00 96.31 154 THR A C 1
ATOM 1231 O O . THR A 1 154 ? 7.496 5.566 -0.181 1.00 96.31 154 THR A O 1
ATOM 1234 N N . ARG A 1 155 ? 8.850 5.316 -1.959 1.00 94.25 155 ARG A N 1
ATOM 1235 C CA . ARG A 1 155 ? 9.540 4.112 -1.472 1.00 94.25 155 ARG A CA 1
ATOM 1236 C C . ARG A 1 155 ?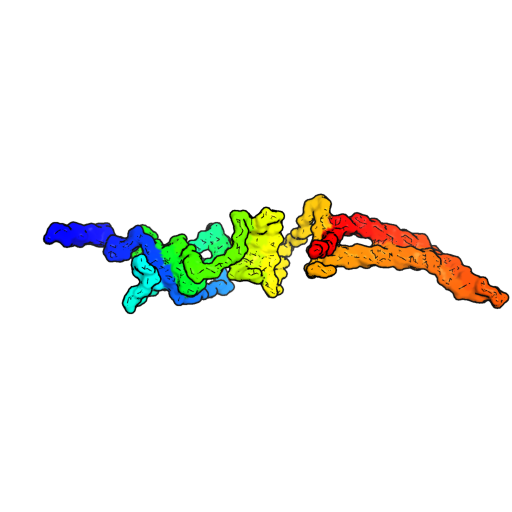 10.959 4.507 -1.070 1.00 94.25 155 ARG A C 1
ATOM 1238 O O . ARG A 1 155 ? 11.660 5.112 -1.879 1.00 94.25 155 ARG A O 1
ATOM 1245 N N . ILE A 1 156 ? 11.372 4.213 0.165 1.00 96.31 156 ILE A N 1
ATOM 1246 C CA . ILE A 1 156 ? 12.687 4.584 0.722 1.00 96.31 156 ILE A CA 1
ATOM 1247 C C . ILE A 1 156 ? 13.323 3.336 1.329 1.00 96.31 156 ILE A C 1
ATOM 1249 O O . ILE A 1 156 ? 12.677 2.622 2.090 1.00 96.31 156 ILE A O 1
ATOM 1253 N N . ALA A 1 157 ? 14.580 3.077 0.980 1.00 96.50 157 ALA A N 1
ATOM 1254 C CA . ALA A 1 157 ? 15.389 2.021 1.576 1.00 96.50 157 ALA A CA 1
ATOM 1255 C C . ALA A 1 157 ? 16.818 2.544 1.750 1.00 96.50 157 ALA A C 1
ATOM 1257 O O . ALA A 1 157 ? 17.342 3.164 0.827 1.00 96.50 157 ALA A O 1
ATOM 1258 N N . ASP A 1 158 ? 17.444 2.270 2.897 1.00 97.38 158 ASP A N 1
ATOM 1259 C CA . ASP A 1 158 ? 18.801 2.758 3.197 1.00 97.38 158 ASP A CA 1
ATOM 1260 C C . ASP A 1 158 ? 19.895 1.990 2.445 1.00 97.38 158 ASP A C 1
ATOM 1262 O O . ASP A 1 158 ? 20.987 2.509 2.225 1.00 97.38 158 ASP A O 1
ATOM 1266 N N . VAL A 1 159 ? 19.615 0.741 2.059 1.00 98.06 159 VAL A N 1
ATOM 1267 C CA . VAL A 1 159 ? 20.608 -0.158 1.453 1.00 98.06 159 VAL A CA 1
ATOM 1268 C C . VAL A 1 159 ? 20.320 -0.396 -0.026 1.00 98.06 159 VAL A C 1
ATOM 1270 O O . VAL A 1 159 ? 21.173 -0.139 -0.869 1.00 98.06 159 VAL A O 1
ATOM 1273 N N . GLN A 1 160 ? 19.133 -0.906 -0.363 1.00 95.25 160 GLN A N 1
ATOM 1274 C CA . GLN A 1 160 ? 18.793 -1.269 -1.738 1.00 95.25 160 GLN A CA 1
ATOM 1275 C C . GLN A 1 160 ? 17.275 -1.337 -1.931 1.00 95.25 160 GLN A C 1
ATOM 1277 O O . GLN A 1 160 ? 16.566 -1.886 -1.090 1.00 95.25 160 GLN A O 1
ATOM 1282 N N . GLN A 1 161 ? 16.787 -0.847 -3.075 1.00 94.69 161 GLN A N 1
ATOM 1283 C CA . GLN A 1 161 ? 15.468 -1.205 -3.604 1.00 94.69 161 GLN A CA 1
ATOM 1284 C C . GLN A 1 161 ? 15.640 -2.210 -4.738 1.00 94.69 161 GLN A C 1
ATOM 1286 O O . GLN A 1 161 ? 16.455 -1.994 -5.635 1.00 94.69 161 GLN A O 1
ATOM 1291 N N . ARG A 1 162 ? 14.884 -3.309 -4.697 1.00 92.00 162 ARG A N 1
ATOM 1292 C CA . ARG A 1 162 ? 14.927 -4.369 -5.707 1.00 92.00 162 ARG A CA 1
ATOM 1293 C C . ARG A 1 162 ? 13.521 -4.634 -6.233 1.00 92.00 162 ARG A C 1
ATOM 1295 O O . ARG A 1 162 ? 12.612 -4.878 -5.448 1.00 92.00 162 ARG A O 1
ATOM 1302 N N . LEU A 1 163 ? 13.371 -4.585 -7.554 1.00 89.94 163 LEU A N 1
ATOM 1303 C CA . LEU A 1 163 ? 12.182 -5.028 -8.280 1.00 89.94 163 LEU A CA 1
ATOM 1304 C C . LEU A 1 163 ? 12.615 -6.227 -9.117 1.00 89.94 163 LEU A C 1
ATOM 1306 O O . LEU A 1 163 ? 13.429 -6.077 -10.024 1.00 89.94 163 LEU A O 1
ATOM 1310 N N . GLU A 1 164 ? 12.143 -7.412 -8.755 1.00 89.19 164 GLU A N 1
ATOM 1311 C CA . GLU A 1 164 ? 12.594 -8.669 -9.343 1.00 89.19 164 GLU A CA 1
ATOM 1312 C C . GLU A 1 164 ? 11.395 -9.521 -9.731 1.00 89.19 164 GLU A C 1
ATOM 1314 O O . GLU A 1 164 ? 10.445 -9.679 -8.964 1.00 89.19 164 GLU A O 1
ATOM 1319 N N . VAL A 1 165 ? 11.485 -10.088 -10.925 1.00 87.12 165 VAL A N 1
ATOM 1320 C CA . VAL A 1 165 ? 10.587 -11.114 -11.438 1.00 87.12 165 VAL A CA 1
ATOM 1321 C C . VAL A 1 165 ? 11.403 -12.391 -11.609 1.00 87.12 165 VAL A C 1
ATOM 1323 O O . VAL A 1 165 ? 12.594 -12.332 -11.910 1.00 87.12 165 VAL A O 1
ATOM 1326 N N . LYS A 1 166 ? 10.793 -13.549 -11.349 1.00 85.69 166 LYS A N 1
ATOM 1327 C CA . LYS A 1 166 ? 11.495 -14.834 -11.463 1.00 85.69 166 LYS A CA 1
ATOM 1328 C C . LYS A 1 166 ? 11.745 -15.177 -12.931 1.00 85.69 166 LYS A C 1
ATOM 1330 O O . LYS A 1 166 ? 10.864 -14.944 -13.748 1.00 85.69 166 LYS A O 1
ATOM 1335 N N . GLU A 1 167 ? 12.905 -15.775 -13.197 1.00 72.44 167 GLU A N 1
ATOM 1336 C CA . GLU A 1 167 ? 13.354 -16.400 -14.456 1.00 72.44 167 GLU A CA 1
ATOM 1337 C C . GLU A 1 167 ? 12.832 -15.746 -15.748 1.00 72.44 167 GLU A C 1
ATOM 1339 O O . GLU A 1 167 ? 13.490 -14.865 -16.288 1.00 72.44 167 GLU A O 1
ATOM 1344 N N . GLU A 1 168 ? 11.668 -16.173 -16.240 1.00 72.69 168 GLU A N 1
ATOM 1345 C CA . GLU A 1 168 ? 11.088 -15.773 -17.534 1.00 72.69 168 GLU A CA 1
ATOM 1346 C C . GLU A 1 168 ? 10.067 -14.622 -17.426 1.00 72.69 168 GLU A C 1
ATOM 1348 O O . GLU A 1 168 ? 9.231 -14.413 -18.306 1.00 72.69 168 GLU A O 1
ATOM 1353 N N . GLY A 1 169 ? 10.085 -13.890 -16.313 1.00 84.25 169 GLY A N 1
ATOM 1354 C CA . GLY A 1 169 ? 9.191 -12.768 -16.074 1.00 84.25 169 GLY A CA 1
ATOM 1355 C C . GLY A 1 169 ? 9.629 -11.485 -16.778 1.00 84.25 169 GLY A C 1
ATOM 1356 O O . GLY A 1 169 ? 10.809 -11.219 -16.990 1.00 84.25 169 GLY A O 1
ATOM 1357 N N . THR A 1 170 ? 8.657 -10.625 -17.060 1.00 90.69 170 THR A N 1
ATOM 1358 C CA . THR A 1 170 ? 8.898 -9.294 -17.623 1.00 90.69 170 THR A CA 1
ATOM 1359 C C . THR A 1 170 ? 8.663 -8.200 -16.593 1.00 90.69 170 THR A C 1
ATOM 1361 O O . THR A 1 170 ? 7.817 -8.349 -15.712 1.00 90.69 170 THR A O 1
ATOM 1364 N N . VAL A 1 171 ? 9.332 -7.058 -16.748 1.00 91.44 171 VAL A N 1
ATOM 1365 C CA . VAL A 1 171 ? 9.106 -5.868 -15.922 1.00 91.44 171 VAL A CA 1
ATOM 1366 C C . VAL A 1 171 ? 8.443 -4.773 -16.757 1.00 91.44 171 VAL A C 1
ATOM 1368 O O . VAL A 1 171 ? 8.842 -4.480 -17.888 1.00 91.44 171 VAL A O 1
ATOM 1371 N N . TRP A 1 172 ? 7.436 -4.130 -16.170 1.00 91.62 172 TRP A N 1
ATOM 1372 C CA . TRP A 1 172 ? 6.844 -2.906 -16.697 1.00 91.62 172 TRP A CA 1
ATOM 1373 C C . TRP A 1 172 ? 7.222 -1.722 -15.809 1.00 91.62 172 TRP A C 1
ATOM 1375 O O . TRP A 1 172 ? 6.874 -1.692 -14.629 1.00 91.62 172 TRP A O 1
ATOM 1385 N N . VAL A 1 173 ? 7.911 -0.728 -16.376 1.00 93.25 173 VAL A N 1
ATOM 1386 C CA .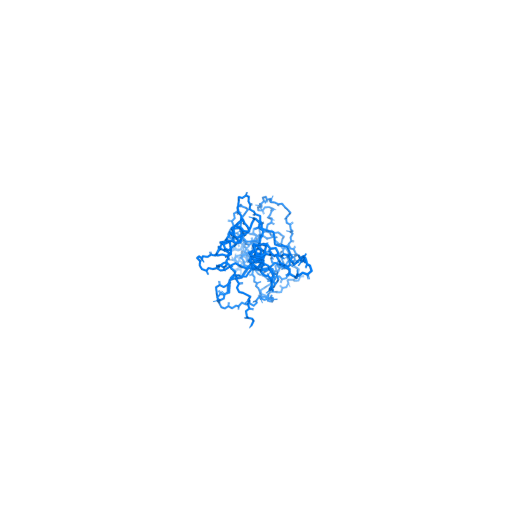 VAL A 1 173 ? 8.189 0.543 -15.690 1.00 93.25 173 VAL A CA 1
ATOM 1387 C C . VAL A 1 173 ? 7.642 1.681 -16.536 1.00 93.25 173 VAL A C 1
ATOM 1389 O O . VAL A 1 173 ? 8.223 2.026 -17.560 1.00 93.25 173 VAL A O 1
ATOM 1392 N N . GLY A 1 174 ? 6.529 2.279 -16.122 1.00 92.75 174 GLY A N 1
ATOM 1393 C CA . GLY A 1 174 ? 5.925 3.400 -16.835 1.00 92.75 174 GLY A CA 1
ATOM 1394 C C . GLY A 1 174 ? 4.431 3.519 -16.565 1.00 92.75 174 GLY A C 1
ATOM 1395 O O . GLY A 1 174 ? 3.991 3.283 -15.444 1.00 92.75 174 GLY A O 1
ATOM 1396 N N . ASN A 1 175 ? 3.661 3.914 -17.575 1.00 92.88 175 ASN A N 1
ATOM 1397 C CA . ASN A 1 175 ? 2.204 4.068 -17.483 1.00 92.88 175 ASN A CA 1
ATOM 1398 C C . ASN A 1 175 ? 1.497 2.998 -18.323 1.00 92.88 175 ASN A C 1
ATOM 1400 O O . ASN A 1 175 ? 2.159 2.111 -18.834 1.00 92.88 175 ASN A O 1
ATOM 1404 N N . GLU A 1 176 ? 0.182 3.081 -18.506 1.00 89.69 176 GLU A N 1
ATOM 1405 C CA . GLU A 1 176 ? -0.593 2.088 -19.272 1.00 89.69 176 GLU A CA 1
ATOM 1406 C C . GLU A 1 176 ? -0.129 1.903 -20.731 1.00 89.69 176 GLU A C 1
ATOM 1408 O O . GLU A 1 176 ? -0.341 0.849 -21.319 1.00 89.69 176 GLU A O 1
ATOM 1413 N N . SER A 1 177 ? 0.500 2.916 -21.337 1.00 91.12 177 SER A N 1
ATOM 1414 C CA . SER A 1 177 ? 0.876 2.919 -22.760 1.00 91.12 177 SER A CA 1
ATOM 1415 C C . SER A 1 177 ? 2.385 2.879 -23.014 1.00 91.12 177 SER A C 1
ATOM 1417 O O . SER A 1 177 ? 2.815 2.501 -24.102 1.00 91.12 177 SER A O 1
ATOM 1419 N N . ILE A 1 178 ? 3.201 3.298 -22.046 1.00 92.50 178 ILE A N 1
ATOM 1420 C CA . ILE A 1 178 ? 4.649 3.463 -22.198 1.00 92.50 178 ILE A CA 1
ATOM 1421 C C . ILE A 1 178 ? 5.360 2.583 -21.179 1.00 92.50 178 ILE A C 1
ATOM 1423 O O . ILE A 1 178 ? 5.218 2.797 -19.977 1.00 92.50 178 ILE A O 1
ATOM 1427 N N . ASN A 1 179 ? 6.193 1.668 -21.678 1.00 94.19 179 ASN A N 1
ATOM 1428 C CA . ASN A 1 179 ? 7.155 0.909 -20.885 1.00 94.19 179 ASN A CA 1
ATOM 1429 C C . ASN A 1 179 ? 8.572 1.425 -21.164 1.00 94.19 179 ASN A C 1
ATOM 1431 O O . ASN A 1 179 ? 9.073 1.309 -22.282 1.00 94.19 179 ASN A O 1
ATOM 1435 N N . ILE A 1 180 ? 9.240 1.964 -20.150 1.00 95.19 180 ILE A N 1
ATOM 1436 C CA . ILE A 1 180 ? 10.600 2.505 -20.247 1.00 95.19 180 ILE A CA 1
ATOM 1437 C C . ILE A 1 180 ? 11.608 1.421 -20.648 1.00 95.19 180 ILE A C 1
ATOM 1439 O O . ILE A 1 180 ? 12.530 1.719 -21.402 1.00 95.19 180 ILE A O 1
ATOM 1443 N N . VAL A 1 181 ? 11.413 0.166 -20.223 1.00 94.75 181 VAL A N 1
ATOM 1444 C CA . VAL A 1 181 ? 12.286 -0.958 -20.619 1.00 94.75 181 VAL A CA 1
ATOM 1445 C C . VAL A 1 181 ? 12.246 -1.154 -22.138 1.00 94.75 181 VAL A C 1
ATOM 1447 O O . VAL A 1 181 ? 13.281 -1.329 -22.772 1.00 94.75 181 VAL A O 1
ATOM 1450 N N . ARG A 1 182 ? 11.057 -1.017 -22.741 1.00 94.31 182 ARG A N 1
ATOM 1451 C CA . ARG A 1 182 ? 10.878 -1.068 -24.196 1.00 94.31 182 ARG A CA 1
ATOM 1452 C C . ARG A 1 182 ? 11.522 0.124 -24.901 1.00 94.31 182 ARG A C 1
ATOM 1454 O O . ARG A 1 182 ? 12.182 -0.055 -25.911 1.00 94.31 182 ARG A O 1
ATOM 1461 N N . VAL A 1 183 ? 11.340 1.336 -24.377 1.00 95.69 183 VAL A N 1
ATOM 1462 C CA . VAL A 1 183 ? 11.960 2.540 -24.960 1.00 95.69 183 VAL A CA 1
ATOM 1463 C C . VAL A 1 183 ? 13.488 2.428 -24.945 1.00 95.69 183 VAL A C 1
ATOM 1465 O O . VAL A 1 183 ? 14.146 2.844 -25.898 1.00 95.69 183 VAL A O 1
ATOM 1468 N N . LEU A 1 184 ? 14.054 1.855 -23.880 1.00 96.00 184 LEU A N 1
ATOM 1469 C CA . LEU A 1 184 ? 15.486 1.594 -23.781 1.00 96.00 184 LEU A CA 1
ATOM 1470 C C . LEU A 1 184 ? 15.942 0.558 -24.817 1.00 96.00 184 LEU A C 1
ATOM 1472 O O . LEU A 1 184 ? 16.938 0.792 -25.497 1.00 96.00 184 LEU A O 1
ATOM 1476 N N . ASP A 1 185 ? 15.189 -0.527 -24.989 1.00 96.19 185 ASP A N 1
ATOM 1477 C CA . ASP A 1 185 ? 15.442 -1.519 -26.035 1.00 96.19 185 ASP A CA 1
ATOM 1478 C C . ASP A 1 185 ? 15.407 -0.906 -27.450 1.00 96.19 185 ASP A C 1
ATOM 1480 O O . ASP A 1 185 ? 16.344 -1.057 -28.237 1.00 96.19 185 ASP A O 1
ATOM 1484 N N . ASP A 1 186 ? 14.376 -0.111 -27.752 1.00 96.44 186 ASP A N 1
ATOM 1485 C CA . ASP A 1 186 ? 14.234 0.587 -29.033 1.00 96.44 186 ASP A CA 1
ATOM 1486 C C . ASP A 1 186 ? 15.413 1.548 -29.293 1.00 96.44 186 ASP A C 1
ATOM 1488 O O . ASP A 1 186 ? 15.883 1.678 -30.431 1.00 96.44 186 ASP A O 1
ATOM 1492 N N . LEU A 1 187 ? 15.923 2.210 -28.245 1.00 97.50 187 LEU A N 1
ATOM 1493 C CA . LEU A 1 187 ? 17.100 3.081 -28.317 1.00 97.50 187 LEU A CA 1
ATOM 1494 C C . LEU A 1 187 ? 18.392 2.291 -28.573 1.00 97.50 187 LEU A C 1
ATOM 1496 O O . LEU A 1 187 ? 19.231 2.731 -29.367 1.00 97.50 187 LEU A O 1
ATOM 1500 N N . ILE A 1 188 ? 18.558 1.129 -27.939 1.00 97.62 188 ILE A N 1
ATOM 1501 C CA . ILE A 1 188 ? 19.701 0.235 -28.168 1.00 97.62 188 ILE A CA 1
ATOM 1502 C C . ILE A 1 188 ? 19.708 -0.227 -29.629 1.00 97.62 188 ILE A C 1
ATOM 1504 O O . ILE A 1 188 ? 20.708 -0.058 -30.333 1.00 97.62 188 ILE A O 1
ATOM 1508 N N . GLN A 1 189 ? 18.566 -0.694 -30.134 1.00 97.00 189 GLN A N 1
ATOM 1509 C CA . GLN A 1 189 ? 18.422 -1.096 -31.533 1.00 97.00 189 GLN A CA 1
ATOM 1510 C C . GLN A 1 189 ? 18.630 0.078 -32.502 1.00 97.00 189 GLN A C 1
ATOM 1512 O O . GLN A 1 189 ? 19.241 -0.078 -33.562 1.00 97.00 189 GLN A O 1
ATOM 1517 N N . LEU A 1 190 ? 18.153 1.283 -32.166 1.00 98.25 190 LEU A N 1
ATOM 1518 C CA . LEU A 1 190 ? 18.418 2.477 -32.972 1.00 98.25 190 LEU A CA 1
ATOM 1519 C C . LEU A 1 190 ? 19.920 2.776 -33.048 1.00 98.25 190 LEU A C 1
ATOM 1521 O O . LEU A 1 190 ? 20.425 3.066 -34.132 1.00 98.25 190 LEU A O 1
ATOM 1525 N N . THR A 1 191 ? 20.630 2.650 -31.928 1.00 98.06 191 THR A N 1
ATOM 1526 C CA . THR A 1 191 ? 22.085 2.836 -31.860 1.00 98.06 191 THR A CA 1
ATOM 1527 C C . THR A 1 191 ? 22.809 1.814 -32.735 1.00 98.06 191 THR A C 1
ATOM 1529 O O . THR A 1 191 ? 23.675 2.192 -33.526 1.00 98.06 191 THR A O 1
ATOM 1532 N N . GLN A 1 192 ? 22.398 0.544 -32.683 1.00 97.75 192 GLN A N 1
ATOM 1533 C CA . GLN A 1 192 ? 22.920 -0.507 -33.558 1.00 97.75 192 GLN A CA 1
ATOM 1534 C C . GLN A 1 192 ? 22.737 -0.152 -35.042 1.00 97.75 192 GLN A C 1
ATOM 1536 O O . GLN A 1 192 ? 23.695 -0.202 -35.813 1.00 97.75 192 GLN A O 1
ATOM 1541 N N . ARG A 1 193 ? 21.535 0.284 -35.445 1.00 98.19 193 ARG A N 1
ATOM 1542 C CA . ARG A 1 193 ? 21.243 0.676 -36.837 1.00 98.19 193 ARG A CA 1
ATOM 1543 C C . ARG A 1 193 ? 22.058 1.883 -37.301 1.00 98.19 193 ARG A C 1
ATOM 1545 O O . ARG A 1 193 ? 22.505 1.917 -38.451 1.00 98.19 193 ARG A O 1
ATOM 1552 N N . ILE A 1 194 ? 22.262 2.873 -36.431 1.00 98.31 194 ILE A N 1
ATOM 1553 C CA . ILE A 1 194 ? 23.116 4.029 -36.735 1.00 98.31 194 ILE A CA 1
ATOM 1554 C C . ILE A 1 194 ? 24.552 3.561 -36.972 1.00 98.31 194 ILE A C 1
ATOM 1556 O O . ILE A 1 194 ? 25.143 3.933 -37.982 1.00 98.31 194 ILE A O 1
ATOM 1560 N N . ALA A 1 195 ? 25.090 2.699 -36.108 1.00 98.25 195 ALA A N 1
ATOM 1561 C CA . ALA A 1 195 ? 26.440 2.168 -36.256 1.00 98.25 195 ALA A CA 1
ATOM 1562 C C . ALA A 1 195 ? 26.611 1.391 -37.576 1.00 98.25 195 ALA A C 1
ATOM 1564 O O . ALA A 1 195 ? 27.574 1.617 -38.308 1.00 98.25 195 ALA A O 1
ATOM 1565 N N . THR A 1 196 ? 25.627 0.568 -37.956 1.00 97.31 196 THR A N 1
ATOM 1566 C CA . THR A 1 196 ? 25.602 -0.106 -39.267 1.00 97.31 196 THR A CA 1
ATOM 1567 C C . THR A 1 196 ? 25.594 0.887 -40.433 1.00 97.31 196 THR A C 1
ATOM 1569 O O . THR A 1 196 ? 26.298 0.696 -41.428 1.00 97.31 196 THR A O 1
ATOM 1572 N N . THR A 1 197 ? 24.824 1.970 -40.312 1.00 98.12 197 THR A N 1
ATOM 1573 C CA . THR A 1 197 ? 24.764 3.021 -41.337 1.00 98.12 197 THR A CA 1
ATOM 1574 C C . THR A 1 197 ? 26.111 3.732 -41.460 1.00 98.12 197 THR A C 1
ATOM 1576 O O . THR A 1 197 ? 26.621 3.890 -42.563 1.00 98.12 197 THR A O 1
ATOM 1579 N N . LEU A 1 198 ? 26.737 4.104 -40.341 1.00 97.69 198 LEU A N 1
ATOM 1580 C CA . LEU A 1 198 ? 28.041 4.771 -40.328 1.00 97.69 198 LEU A CA 1
ATOM 1581 C C . LEU A 1 198 ? 29.152 3.882 -40.889 1.00 97.69 198 LEU A C 1
ATOM 1583 O O . LEU A 1 198 ? 29.964 4.365 -41.675 1.00 97.69 198 LEU A O 1
ATOM 1587 N N . ALA A 1 199 ? 29.153 2.590 -40.550 1.00 98.19 199 ALA A N 1
ATOM 1588 C CA . ALA A 1 199 ? 30.130 1.623 -41.047 1.00 98.19 199 ALA A CA 1
ATOM 1589 C C . ALA A 1 199 ? 30.114 1.478 -42.577 1.00 98.19 199 ALA A C 1
ATOM 1591 O O . ALA A 1 199 ? 31.126 1.127 -43.177 1.00 98.19 199 ALA A O 1
ATOM 1592 N N . SER A 1 200 ? 28.968 1.743 -43.206 1.00 96.81 200 SER A N 1
ATOM 1593 C CA . SER A 1 200 ? 28.751 1.531 -44.638 1.00 96.81 200 SER A CA 1
ATOM 1594 C C . SER A 1 200 ? 28.539 2.818 -45.438 1.00 96.81 200 SER A C 1
ATOM 1596 O O . SER A 1 200 ? 28.369 2.748 -46.657 1.00 96.81 200 SER A O 1
ATOM 1598 N N . HIS A 1 201 ? 28.551 3.992 -44.797 1.00 96.88 201 HIS A N 1
ATOM 1599 C CA . HIS A 1 201 ? 28.238 5.235 -45.497 1.00 96.88 201 HIS A CA 1
ATOM 1600 C C . HIS A 1 201 ? 29.322 5.616 -46.513 1.00 96.88 201 HIS A C 1
ATOM 1602 O O . HIS A 1 201 ? 30.504 5.322 -46.349 1.00 96.88 201 HIS A O 1
ATOM 1608 N N . THR A 1 202 ? 28.908 6.296 -47.579 1.00 96.75 202 THR A N 1
ATOM 1609 C CA . THR A 1 202 ? 29.792 6.790 -48.640 1.00 96.75 202 THR A CA 1
ATOM 1610 C C . THR A 1 202 ? 29.303 8.151 -49.140 1.00 96.75 202 THR A C 1
ATOM 1612 O O . THR A 1 202 ? 28.152 8.526 -48.905 1.00 96.75 202 THR A O 1
ATOM 1615 N N . HIS A 1 203 ? 30.165 8.900 -49.832 1.00 95.62 203 HIS A N 1
ATOM 1616 C CA . HIS A 1 203 ? 29.832 10.194 -50.431 1.00 95.62 203 HIS A CA 1
ATOM 1617 C C . HIS A 1 203 ? 29.939 10.138 -51.957 1.00 95.62 203 HIS A C 1
ATOM 1619 O O . HIS A 1 203 ? 30.930 9.652 -52.505 1.00 95.62 203 HIS A O 1
ATOM 1625 N N . GLY A 1 204 ? 28.933 10.668 -52.654 1.00 96.12 204 GLY A N 1
ATOM 1626 C CA . GLY A 1 204 ? 28.988 10.865 -54.103 1.00 96.12 204 GLY A CA 1
ATOM 1627 C C . GLY A 1 204 ? 29.852 12.073 -54.473 1.00 96.12 204 GLY A C 1
ATOM 1628 O O . GLY A 1 204 ? 29.774 13.112 -53.820 1.00 96.12 204 GLY A O 1
ATOM 1629 N N . TYR A 1 205 ? 30.656 11.952 -55.527 1.00 95.31 205 TYR A N 1
ATOM 1630 C CA . TYR A 1 205 ? 31.450 13.052 -56.080 1.00 95.31 205 TYR A CA 1
ATOM 1631 C C . TYR A 1 205 ? 31.597 12.914 -57.602 1.00 95.31 205 TYR A C 1
ATOM 1633 O O . TYR A 1 205 ? 31.067 11.983 -58.207 1.00 95.31 205 TYR A O 1
ATOM 1641 N N . THR A 1 206 ? 32.271 13.871 -58.242 1.00 94.44 206 THR A N 1
ATOM 1642 C CA . THR A 1 206 ? 32.584 13.820 -59.677 1.00 94.44 206 THR A CA 1
ATOM 1643 C C . THR A 1 206 ? 34.094 13.776 -59.871 1.00 94.44 206 THR A C 1
ATOM 1645 O O . THR A 1 206 ? 34.798 14.617 -59.314 1.00 94.44 206 THR A O 1
ATOM 1648 N N . ASP A 1 207 ? 34.570 12.823 -60.667 1.00 91.25 207 ASP A N 1
ATOM 1649 C CA . ASP A 1 207 ? 35.972 12.676 -61.066 1.00 91.25 207 ASP A CA 1
ATOM 1650 C C . ASP A 1 207 ? 36.065 12.815 -62.589 1.00 91.25 207 ASP A C 1
ATOM 1652 O O . ASP A 1 207 ? 35.425 12.055 -63.317 1.00 91.25 207 ASP A O 1
ATOM 1656 N N . ASP A 1 208 ? 36.769 13.838 -63.077 1.00 91.88 208 ASP A N 1
ATOM 1657 C CA . ASP A 1 208 ? 36.881 14.159 -64.513 1.00 91.88 208 ASP A CA 1
ATOM 1658 C C . ASP A 1 208 ? 35.524 14.176 -65.266 1.00 91.88 208 ASP A C 1
ATOM 1660 O O . ASP A 1 208 ? 35.341 13.597 -66.338 1.00 91.88 208 ASP A O 1
ATOM 1664 N N . GLY A 1 209 ? 34.504 14.788 -64.651 1.00 91.12 209 GLY A N 1
ATOM 1665 C CA . GLY A 1 209 ? 33.151 14.893 -65.216 1.00 91.12 209 GLY A CA 1
ATOM 1666 C C . GLY A 1 209 ? 32.285 13.628 -65.112 1.00 91.12 209 GLY A C 1
ATOM 1667 O O . GLY A 1 209 ? 31.140 13.649 -65.566 1.00 91.12 209 GLY A O 1
ATOM 1668 N N . LYS A 1 210 ? 32.778 12.539 -64.504 1.00 95.06 210 LYS A N 1
ATOM 1669 C CA . LYS A 1 210 ? 32.031 11.285 -64.305 1.00 95.06 210 LYS A CA 1
ATOM 1670 C C . LYS A 1 210 ? 31.595 11.107 -62.844 1.00 95.06 210 LYS A C 1
ATOM 1672 O O . LYS A 1 210 ? 32.398 11.361 -61.946 1.00 95.06 210 LYS A O 1
ATOM 1677 N N . PRO A 1 211 ? 30.360 10.642 -62.574 1.00 95.19 211 PRO A N 1
ATOM 1678 C CA . PRO A 1 211 ? 29.933 10.304 -61.217 1.00 95.19 211 PRO A CA 1
ATOM 1679 C C . PRO A 1 211 ? 30.791 9.187 -60.605 1.00 95.19 211 PRO A C 1
ATOM 1681 O O . PRO A 1 211 ? 31.011 8.154 -61.236 1.00 95.19 211 PRO A O 1
ATOM 1684 N N . ALA A 1 212 ? 31.231 9.386 -59.366 1.00 95.12 212 ALA A N 1
ATOM 1685 C CA . ALA A 1 212 ? 32.001 8.435 -58.569 1.00 95.12 212 ALA A CA 1
ATOM 1686 C C . ALA A 1 212 ? 31.523 8.442 -57.102 1.00 95.12 212 ALA A C 1
ATOM 1688 O O . ALA A 1 212 ? 30.692 9.259 -56.695 1.00 95.12 212 ALA A O 1
ATOM 1689 N N . THR A 1 213 ? 32.014 7.507 -56.289 1.00 96.31 213 THR A N 1
ATOM 1690 C CA . THR A 1 213 ? 31.641 7.371 -54.872 1.00 96.31 213 THR A CA 1
ATOM 1691 C C . THR A 1 213 ? 32.869 7.020 -54.043 1.00 96.31 213 THR A C 1
ATOM 1693 O O . THR A 1 213 ? 33.728 6.261 -54.496 1.00 96.31 213 THR A O 1
ATOM 1696 N N . THR A 1 214 ? 32.989 7.603 -52.850 1.00 96.31 214 THR A N 1
ATOM 1697 C CA . THR A 1 214 ? 34.088 7.285 -51.931 1.00 96.31 214 THR A CA 1
ATOM 1698 C C . THR A 1 214 ? 34.012 5.830 -51.466 1.00 96.31 214 THR A C 1
ATOM 1700 O O . THR A 1 214 ? 32.980 5.169 -51.573 1.00 96.31 214 THR A O 1
ATOM 1703 N N . LYS A 1 215 ? 35.103 5.322 -50.887 1.00 95.69 215 LYS A N 1
ATOM 1704 C CA . LYS A 1 215 ? 35.040 4.086 -50.096 1.00 95.69 215 LYS A CA 1
ATOM 1705 C C . LYS A 1 215 ? 34.285 4.340 -48.784 1.00 95.69 215 LYS A C 1
ATOM 1707 O O . LYS A 1 215 ? 34.039 5.496 -48.425 1.00 95.69 215 LYS A O 1
ATOM 1712 N N . ALA A 1 216 ? 33.930 3.254 -48.097 1.00 96.62 216 ALA A N 1
ATOM 1713 C CA . ALA A 1 216 ? 33.483 3.311 -46.709 1.00 96.62 216 ALA A CA 1
ATOM 1714 C C . ALA A 1 216 ? 34.567 3.954 -45.816 1.00 96.62 216 ALA A C 1
ATOM 1716 O O . ALA A 1 216 ? 35.735 3.990 -46.223 1.00 96.62 216 ALA A O 1
ATOM 1717 N N . PRO A 1 217 ? 34.214 4.451 -44.619 1.00 97.44 217 PRO A N 1
ATOM 1718 C CA . PRO A 1 217 ? 35.164 5.123 -43.740 1.00 97.44 217 PRO A CA 1
ATOM 1719 C C . PRO A 1 217 ? 36.278 4.189 -43.284 1.00 97.44 217 PRO A C 1
ATOM 1721 O O . PRO A 1 217 ? 36.054 2.994 -43.088 1.00 97.44 217 PRO A O 1
ATOM 1724 N N . ASP A 1 218 ? 37.447 4.751 -42.990 1.00 97.75 218 ASP A N 1
ATOM 1725 C CA . ASP A 1 218 ? 38.561 3.982 -42.425 1.00 97.75 218 ASP A CA 1
ATOM 1726 C C . ASP A 1 218 ? 38.196 3.368 -41.055 1.00 97.75 218 ASP A C 1
ATOM 1728 O O . ASP A 1 218 ? 38.712 2.317 -40.685 1.00 97.75 218 ASP A O 1
ATOM 1732 N N . GLN A 1 219 ? 37.244 3.977 -40.333 1.00 97.94 219 GLN A N 1
ATOM 1733 C CA . GLN A 1 219 ? 36.699 3.505 -39.051 1.00 97.94 219 GLN A CA 1
ATOM 1734 C C . GLN A 1 219 ? 35.530 2.508 -39.199 1.00 97.94 219 GLN A C 1
ATOM 1736 O O . GLN A 1 219 ? 34.840 2.217 -38.222 1.00 97.94 219 GLN A O 1
ATOM 1741 N N . ALA A 1 220 ? 35.257 1.972 -40.394 1.00 97.94 220 ALA A N 1
ATOM 1742 C CA . ALA A 1 220 ? 34.127 1.058 -40.614 1.00 97.94 220 ALA A CA 1
ATOM 1743 C C . ALA A 1 220 ? 34.132 -0.168 -39.677 1.00 97.94 220 ALA A C 1
ATOM 1745 O O . ALA A 1 220 ? 33.073 -0.619 -39.226 1.00 97.94 220 ALA A O 1
ATOM 1746 N N . GLY A 1 221 ? 35.323 -0.686 -39.354 1.00 97.75 221 GLY A N 1
ATOM 1747 C CA . GLY A 1 221 ? 35.495 -1.774 -38.388 1.00 97.75 221 GLY A CA 1
ATOM 1748 C C . GLY A 1 221 ? 35.058 -1.383 -36.975 1.00 97.75 221 GLY A C 1
ATOM 1749 O O . GLY A 1 221 ? 34.316 -2.132 -36.340 1.00 97.75 221 GLY A O 1
ATOM 1750 N N . ASP A 1 222 ? 35.434 -0.185 -36.523 1.00 98.31 222 ASP A N 1
ATOM 1751 C CA . ASP A 1 222 ? 35.081 0.326 -35.195 1.00 98.31 222 ASP A CA 1
ATOM 1752 C C . ASP A 1 222 ? 33.564 0.507 -35.058 1.00 98.31 222 ASP A C 1
ATOM 1754 O O . ASP A 1 222 ? 32.968 0.052 -34.080 1.00 98.31 222 ASP A O 1
ATOM 1758 N N . PHE A 1 223 ? 32.913 1.094 -36.069 1.00 98.31 223 PHE A N 1
ATOM 1759 C CA . PHE A 1 223 ? 31.454 1.244 -36.088 1.00 98.31 223 PHE A CA 1
ATOM 1760 C C . PHE A 1 223 ? 30.735 -0.113 -36.070 1.00 98.31 223 PHE A C 1
ATOM 1762 O O . PHE A 1 223 ? 29.762 -0.296 -35.340 1.00 98.31 223 PHE A O 1
ATOM 1769 N N . SER A 1 224 ? 31.231 -1.101 -36.817 1.00 97.88 224 SER A N 1
ATOM 1770 C CA . SER A 1 224 ? 30.656 -2.455 -36.809 1.00 97.88 224 SER A CA 1
ATOM 1771 C C . SER A 1 224 ? 30.798 -3.131 -35.440 1.00 97.88 224 SER A C 1
ATOM 1773 O O . SER A 1 224 ? 29.866 -3.789 -34.963 1.00 97.88 224 SER A O 1
ATOM 1775 N N . GLY A 1 225 ? 31.941 -2.930 -34.777 1.00 98.19 225 GLY A N 1
ATOM 1776 C CA . GLY A 1 225 ? 32.171 -3.384 -33.407 1.00 98.19 225 GLY A CA 1
ATOM 1777 C C . GLY A 1 225 ? 31.176 -2.768 -32.421 1.00 98.19 225 GLY A C 1
ATOM 1778 O O . GLY A 1 225 ? 30.530 -3.495 -31.671 1.00 98.19 225 GLY A O 1
ATOM 1779 N N . GLN A 1 226 ? 30.968 -1.449 -32.488 1.00 98.06 226 GLN A N 1
ATOM 1780 C CA . GLN A 1 226 ? 29.989 -0.736 -31.655 1.00 98.06 226 GLN A CA 1
ATOM 1781 C C . GLN A 1 226 ? 28.554 -1.240 -31.874 1.00 98.06 226 GLN A C 1
ATOM 1783 O O . GLN A 1 226 ? 27.818 -1.443 -30.908 1.00 98.06 226 GLN A O 1
ATOM 1788 N N . GLY A 1 227 ? 28.160 -1.492 -33.128 1.00 98.12 227 GLY A N 1
ATOM 1789 C CA . GLY A 1 227 ? 26.854 -2.076 -33.443 1.00 98.12 227 GLY A CA 1
ATOM 1790 C C . GLY A 1 227 ? 26.674 -3.478 -32.852 1.00 98.12 227 GLY A C 1
ATOM 1791 O O . GLY A 1 227 ? 25.600 -3.801 -32.352 1.00 98.12 227 GLY A O 1
ATOM 1792 N N . SER A 1 228 ? 27.732 -4.290 -32.843 1.00 97.81 228 SER A N 1
ATOM 1793 C CA . SER A 1 228 ? 27.708 -5.622 -32.222 1.00 97.81 228 SER A CA 1
ATOM 1794 C C . SER A 1 228 ? 27.558 -5.536 -30.700 1.00 97.81 228 SER A C 1
ATOM 1796 O O . SER A 1 228 ? 26.776 -6.286 -30.123 1.00 97.81 228 SER A O 1
ATOM 1798 N N . SER A 1 229 ? 28.239 -4.587 -30.046 1.00 98.00 229 SER A N 1
ATOM 1799 C CA . SER A 1 229 ? 28.065 -4.336 -28.609 1.00 98.00 229 SER A CA 1
ATOM 1800 C C . SER A 1 229 ? 26.640 -3.900 -28.261 1.00 98.00 229 SER A C 1
ATOM 1802 O O . SER A 1 229 ? 26.083 -4.390 -27.284 1.00 98.00 229 SER A O 1
ATOM 1804 N N . ALA A 1 230 ? 26.027 -3.026 -29.068 1.00 97.88 230 ALA A N 1
ATOM 1805 C CA . ALA A 1 230 ? 24.621 -2.660 -28.897 1.00 97.88 230 ALA A CA 1
ATOM 1806 C C . ALA A 1 230 ? 23.691 -3.877 -29.064 1.00 97.88 230 ALA A C 1
ATOM 1808 O O . ALA A 1 230 ? 22.776 -4.049 -28.267 1.00 97.88 230 ALA A O 1
ATOM 1809 N N . GLY A 1 231 ? 23.963 -4.758 -30.033 1.00 96.94 231 GLY A N 1
ATOM 1810 C CA . GLY A 1 231 ? 23.230 -6.019 -30.197 1.00 96.94 231 GLY A CA 1
ATOM 1811 C C . GLY A 1 231 ? 23.294 -6.927 -28.962 1.00 96.94 231 GLY A C 1
ATOM 1812 O O . GLY A 1 231 ? 22.271 -7.448 -28.542 1.00 96.94 231 GLY A O 1
ATOM 1813 N N . GLY A 1 232 ? 24.456 -7.043 -28.312 1.00 96.69 232 GLY A N 1
ATOM 1814 C CA . GLY A 1 232 ? 24.571 -7.808 -27.063 1.00 96.69 232 GLY A CA 1
ATOM 1815 C C . GLY A 1 232 ? 23.712 -7.246 -25.922 1.00 96.69 232 GLY A C 1
ATOM 1816 O O . GLY A 1 232 ? 23.081 -8.006 -25.196 1.00 96.69 232 GLY A O 1
ATOM 1817 N N . LEU A 1 233 ? 23.620 -5.916 -25.795 1.00 96.62 233 LEU A N 1
ATOM 1818 C CA . LEU A 1 233 ? 22.749 -5.278 -24.795 1.00 96.62 233 LEU A CA 1
ATOM 1819 C C . LEU A 1 233 ? 21.255 -5.480 -25.097 1.00 96.62 233 LEU A C 1
ATOM 1821 O O . LEU A 1 233 ? 20.453 -5.575 -24.170 1.00 96.62 233 LEU A O 1
ATOM 1825 N N . HIS A 1 234 ? 20.880 -5.543 -26.378 1.00 95.50 234 HIS A N 1
ATOM 1826 C CA . HIS A 1 234 ? 19.522 -5.902 -26.790 1.00 95.50 234 HIS A CA 1
ATOM 1827 C C . HIS A 1 234 ? 19.165 -7.314 -26.307 1.00 95.50 234 HIS A C 1
ATOM 1829 O O . HIS A 1 234 ? 18.126 -7.494 -25.671 1.00 95.50 234 HIS A O 1
ATOM 1835 N N . ASP A 1 235 ? 20.056 -8.285 -26.523 1.00 93.69 235 ASP A N 1
ATOM 1836 C CA . ASP A 1 235 ? 19.845 -9.673 -26.097 1.00 93.69 235 ASP A CA 1
ATOM 1837 C C . ASP A 1 235 ? 19.682 -9.792 -24.568 1.00 93.69 235 ASP A C 1
ATOM 1839 O O . ASP A 1 235 ? 18.890 -10.603 -24.085 1.00 93.69 235 ASP A O 1
ATOM 1843 N N . GLU A 1 236 ? 20.379 -8.954 -23.793 1.00 91.50 236 GLU A N 1
ATOM 1844 C CA . GLU A 1 236 ? 20.239 -8.901 -22.331 1.00 91.50 236 GLU A CA 1
ATOM 1845 C C . GLU A 1 236 ? 18.883 -8.332 -21.877 1.00 91.50 236 GLU A C 1
ATOM 1847 O O . GLU A 1 236 ? 18.278 -8.854 -20.939 1.00 91.50 236 GLU A O 1
ATOM 1852 N N . ILE A 1 237 ? 18.387 -7.265 -22.517 1.00 91.06 237 ILE A N 1
ATOM 1853 C CA . ILE A 1 237 ? 17.183 -6.556 -22.052 1.00 91.06 237 ILE A CA 1
ATOM 1854 C C . ILE A 1 237 ? 15.879 -7.106 -22.642 1.00 91.06 237 ILE A C 1
ATOM 1856 O O . ILE A 1 237 ? 14.825 -6.975 -22.012 1.00 91.06 237 ILE A O 1
ATOM 1860 N N . MET A 1 238 ? 15.914 -7.744 -23.818 1.00 87.12 238 MET A N 1
ATOM 1861 C CA . MET A 1 238 ? 14.706 -8.156 -24.549 1.00 87.12 238 MET A CA 1
ATOM 1862 C C . MET A 1 238 ? 13.808 -9.109 -23.747 1.00 87.12 238 MET A C 1
ATOM 1864 O O . MET A 1 238 ? 12.583 -9.020 -23.839 1.00 87.12 238 MET A O 1
ATOM 1868 N N . GLY A 1 239 ? 14.398 -9.974 -22.913 1.00 84.75 239 GLY A N 1
ATOM 1869 C CA . GLY A 1 239 ? 13.663 -10.900 -22.045 1.00 84.75 239 GLY A CA 1
ATOM 1870 C C . GLY A 1 239 ? 12.875 -10.205 -20.931 1.00 84.75 239 GLY A C 1
ATOM 1871 O O . GLY A 1 239 ? 11.906 -10.758 -20.423 1.00 84.75 239 GLY A O 1
ATOM 1872 N N . MET A 1 240 ? 13.237 -8.966 -20.588 1.00 88.62 240 MET A N 1
ATOM 1873 C CA . MET A 1 240 ? 12.564 -8.182 -19.552 1.00 88.62 240 MET A CA 1
ATOM 1874 C C . MET A 1 240 ? 11.410 -7.328 -20.095 1.00 88.62 240 MET A C 1
ATOM 1876 O O . MET A 1 240 ? 10.653 -6.763 -19.302 1.00 88.62 240 MET A O 1
ATOM 1880 N N . VAL A 1 241 ? 11.260 -7.196 -21.419 1.00 87.50 241 VAL A N 1
ATOM 1881 C CA . VAL A 1 241 ? 10.279 -6.288 -22.029 1.00 87.50 241 VAL A CA 1
ATOM 1882 C C . VAL A 1 241 ? 8.867 -6.864 -21.918 1.00 87.50 241 VAL A C 1
ATOM 1884 O O . VAL A 1 241 ? 8.456 -7.734 -22.686 1.00 87.50 241 VAL A O 1
ATOM 1887 N N . ALA A 1 242 ? 8.082 -6.320 -20.989 1.00 83.25 242 ALA A N 1
ATOM 1888 C CA . ALA A 1 242 ? 6.663 -6.644 -20.881 1.00 83.25 242 ALA A CA 1
ATOM 1889 C C . ALA A 1 242 ? 5.902 -6.204 -22.142 1.00 83.25 242 ALA A C 1
ATOM 1891 O O . ALA A 1 242 ? 6.087 -5.087 -22.644 1.00 83.25 242 ALA A O 1
ATOM 1892 N N . LYS A 1 243 ? 5.030 -7.084 -22.653 1.00 70.06 243 LYS A N 1
ATOM 1893 C CA . LYS A 1 243 ? 4.120 -6.749 -23.757 1.00 70.06 243 LYS A CA 1
ATOM 1894 C C . LYS A 1 243 ? 3.087 -5.728 -23.265 1.00 70.06 243 LYS A C 1
ATOM 1896 O O . LYS A 1 243 ? 2.656 -5.829 -22.119 1.00 70.06 243 LYS A O 1
ATOM 1901 N N . PRO A 1 244 ? 2.672 -4.761 -24.102 1.00 63.84 244 PRO A N 1
ATOM 1902 C CA . PRO A 1 244 ? 1.512 -3.947 -23.771 1.00 63.84 244 PRO A CA 1
ATOM 1903 C C . PRO A 1 244 ? 0.308 -4.866 -23.575 1.00 63.84 244 PRO A C 1
ATOM 1905 O O . PRO A 1 244 ? 0.148 -5.824 -24.337 1.00 63.84 244 PRO A O 1
ATOM 1908 N N . ASN A 1 245 ? -0.516 -4.581 -22.566 1.00 57.38 245 ASN A N 1
ATOM 1909 C CA . ASN A 1 245 ? -1.775 -5.291 -22.378 1.00 57.38 245 ASN A CA 1
ATOM 1910 C C . ASN A 1 245 ? -2.573 -5.199 -23.685 1.00 57.38 245 ASN A C 1
ATOM 1912 O O . ASN A 1 245 ? -2.940 -4.107 -24.125 1.00 57.38 245 ASN A O 1
ATOM 1916 N N . SER A 1 246 ? -2.805 -6.339 -24.336 1.00 45.25 246 SER A N 1
ATOM 1917 C CA . SER A 1 246 ? -3.876 -6.450 -25.317 1.00 45.25 246 SER A CA 1
ATOM 1918 C C . SER A 1 246 ? -5.166 -6.342 -24.518 1.00 45.25 246 SER A C 1
ATOM 1920 O O . SER A 1 246 ? -5.490 -7.275 -23.782 1.00 45.25 246 SER A O 1
ATOM 1922 N N . GLY A 1 247 ? -5.802 -5.172 -24.572 1.00 40.78 247 GLY A N 1
ATOM 1923 C CA . GLY A 1 247 ? -7.128 -4.970 -23.988 1.00 40.78 247 GLY A CA 1
ATOM 1924 C C . GLY A 1 247 ? -8.163 -5.939 -24.541 1.00 40.78 247 GLY A C 1
ATOM 1925 O O . GLY A 1 247 ? -7.926 -6.513 -25.632 1.00 40.78 247 GLY A O 1
#

Secondary structure (DSSP, 8-state):
-HHHHHHHHHHHH-GGGTTTTTSPEEEEE-SPPPP-SS-----SSS-SSEEEEEEE-TTSPEEEEEEEEEEEEPP-EEEETTEEE--PPPTT-EEEEEEGGG-TT-EEEEEE--TTSPPP---TT-EEEEEETTEEEEE-TTS-EEEEESS------SS-------TT--B--BSSS-BHHHHHHHHHHHHHHHHHHHHH---EEEETTEEEEPPPPTTHHHHHHHHHHHHHHHHHHGGGBPPP---